Protein AF-A0A1E4ZZI3-F1 (afdb_monomer_lite)

Foldseek 3Di:
DDDPVVPPVPPPPPPPDDPCVCVVVVVVVVVVVVVVVVVVVVVVVVVVVVVVVVVVVVVVPDPDDDDDDDDDDDDDDDDYDDDDDDDDDDDDDDDDDDDDDDDDDPCDDPPPDVQDDAAELVVLLPDDQQKKWKWLDKALDPVVLVVVSSVDPDPWHKYWYFQDADPVRGTMIIIITHIGNDPVRNVVVLVVDDPSSCVSVMDMDRSNNSSVSRVVSVVD

Structure (mmCIF, N/CA/C/O backbone):
data_AF-A0A1E4ZZI3-F1
#
_entry.id   AF-A0A1E4ZZI3-F1
#
loop_
_atom_site.group_PDB
_atom_site.id
_atom_site.type_symbol
_atom_site.label_atom_id
_atom_site.label_alt_id
_atom_site.label_comp_id
_atom_site.label_asym_id
_atom_site.label_entity_id
_atom_site.label_seq_id
_atom_site.pdbx_PDB_ins_code
_atom_site.Cartn_x
_atom_site.Cartn_y
_atom_site.Cartn_z
_atom_site.occupancy
_atom_site.B_iso_or_equiv
_atom_site.auth_seq_id
_atom_site.auth_comp_id
_atom_site.auth_asym_id
_atom_site.auth_atom_id
_atom_site.pdbx_PDB_model_num
ATOM 1 N N . MET A 1 1 ? 25.343 11.885 18.331 1.00 38.41 1 MET A N 1
ATOM 2 C CA . MET A 1 1 ? 25.899 11.712 16.966 1.00 38.41 1 MET A CA 1
ATOM 3 C C . MET A 1 1 ? 24.758 11.434 15.997 1.00 38.41 1 MET A C 1
ATOM 5 O O . MET A 1 1 ? 23.806 10.779 16.400 1.00 38.41 1 MET A O 1
ATOM 9 N N . ILE A 1 2 ? 24.833 11.913 14.752 1.00 36.81 2 ILE A N 1
ATOM 10 C CA . ILE A 1 2 ? 23.877 11.566 13.685 1.00 36.81 2 ILE A CA 1
ATOM 11 C C . ILE A 1 2 ? 24.590 10.596 12.742 1.00 36.81 2 ILE A C 1
ATOM 13 O O . ILE A 1 2 ? 25.633 10.937 12.194 1.00 36.81 2 ILE A O 1
ATOM 17 N N . THR A 1 3 ? 24.067 9.380 12.584 1.00 38.94 3 THR A N 1
ATOM 18 C CA . THR A 1 3 ? 24.685 8.358 11.729 1.00 38.94 3 THR A CA 1
ATOM 19 C C . THR A 1 3 ? 24.464 8.661 10.238 1.00 38.94 3 THR A C 1
ATOM 21 O O . THR A 1 3 ? 23.392 9.151 9.861 1.00 38.94 3 THR A O 1
ATOM 24 N N . PRO A 1 4 ? 25.436 8.342 9.355 1.00 42.03 4 PRO A N 1
ATOM 25 C CA . PRO A 1 4 ? 25.376 8.695 7.928 1.00 42.03 4 PRO A CA 1
ATOM 26 C C . PRO A 1 4 ? 24.192 8.062 7.172 1.00 42.03 4 PRO A C 1
ATOM 28 O O . PRO A 1 4 ? 23.774 8.570 6.132 1.00 42.03 4 PRO A O 1
ATOM 31 N N . TYR A 1 5 ? 23.581 7.011 7.730 1.00 43.62 5 TYR A N 1
ATOM 32 C CA . TYR A 1 5 ? 22.389 6.343 7.197 1.00 43.62 5 TYR A CA 1
ATOM 33 C C . TYR A 1 5 ? 21.162 7.270 7.035 1.00 43.62 5 TYR A C 1
ATOM 35 O O . TYR A 1 5 ? 20.281 6.991 6.223 1.00 43.62 5 TYR A O 1
ATOM 43 N N . LYS A 1 6 ? 21.088 8.398 7.763 1.00 45.97 6 LYS A N 1
ATOM 44 C CA . LYS A 1 6 ? 19.930 9.315 7.695 1.00 45.97 6 LYS A CA 1
ATOM 45 C C . LYS A 1 6 ? 19.866 10.196 6.433 1.00 45.97 6 LYS A C 1
ATOM 47 O O . LYS A 1 6 ? 18.837 10.833 6.218 1.00 45.97 6 LYS A O 1
ATOM 52 N N . ILE A 1 7 ? 20.908 10.247 5.595 1.00 42.56 7 ILE A N 1
ATOM 53 C CA . ILE A 1 7 ? 20.986 11.214 4.477 1.00 42.56 7 ILE A CA 1
ATOM 54 C C . ILE A 1 7 ? 20.471 10.637 3.142 1.00 42.56 7 ILE A C 1
ATOM 56 O O . ILE A 1 7 ? 19.761 11.322 2.405 1.00 42.56 7 ILE A O 1
ATOM 60 N N . THR A 1 8 ? 20.750 9.369 2.827 1.00 47.84 8 THR A N 1
ATOM 61 C CA . THR A 1 8 ? 20.435 8.764 1.513 1.00 47.84 8 THR A CA 1
ATOM 62 C C . THR A 1 8 ? 18.952 8.445 1.284 1.00 47.84 8 THR A C 1
ATOM 64 O O . THR A 1 8 ? 18.517 8.364 0.134 1.00 47.84 8 THR A O 1
ATOM 67 N N . ARG A 1 9 ? 18.137 8.324 2.343 1.00 48.38 9 ARG A N 1
ATOM 68 C CA . ARG A 1 9 ? 16.708 7.948 2.240 1.00 48.38 9 ARG A CA 1
ATOM 69 C C . ARG A 1 9 ? 15.821 8.959 1.493 1.00 48.38 9 ARG A C 1
ATOM 71 O O . ARG A 1 9 ? 14.756 8.578 1.018 1.00 48.38 9 ARG A O 1
ATOM 78 N N . ARG A 1 10 ? 16.239 10.223 1.317 1.00 45.12 10 ARG A N 1
ATOM 79 C CA . ARG A 1 10 ? 15.415 11.252 0.640 1.00 45.12 10 ARG A CA 1
ATOM 80 C C . ARG A 1 10 ? 15.235 11.053 -0.876 1.00 45.12 10 ARG A C 1
ATOM 82 O O . ARG A 1 10 ? 14.278 11.593 -1.423 1.00 45.12 10 ARG A O 1
ATOM 89 N N . TYR A 1 11 ? 16.101 10.290 -1.551 1.00 43.19 11 TYR A N 1
ATOM 90 C CA . TYR A 1 11 ? 16.214 10.315 -3.023 1.00 43.19 11 TYR A CA 1
ATOM 91 C C . TYR A 1 11 ? 15.741 9.057 -3.781 1.00 43.19 11 TYR A C 1
ATOM 93 O O . TYR A 1 11 ? 15.928 8.977 -4.992 1.00 43.19 11 TYR A O 1
ATOM 101 N N . ARG A 1 12 ? 15.081 8.085 -3.130 1.00 49.84 12 ARG A N 1
ATOM 102 C CA . ARG A 1 12 ? 14.512 6.890 -3.806 1.00 49.84 12 ARG A CA 1
ATOM 103 C C . ARG A 1 12 ? 12.977 6.794 -3.762 1.00 49.84 12 ARG A C 1
ATOM 105 O O . ARG A 1 12 ? 12.414 5.704 -3.739 1.00 49.84 12 ARG A O 1
ATOM 112 N N . ARG A 1 13 ? 12.275 7.933 -3.831 1.00 48.53 13 ARG A N 1
ATOM 113 C CA . ARG A 1 13 ? 10.818 7.963 -4.073 1.00 48.53 13 ARG A CA 1
ATOM 114 C C . ARG A 1 13 ? 10.487 7.574 -5.523 1.00 48.53 13 ARG A C 1
ATOM 116 O O . ARG A 1 13 ? 10.272 8.444 -6.361 1.00 48.53 13 ARG A O 1
ATOM 123 N N . TYR A 1 14 ? 10.341 6.278 -5.805 1.00 45.38 14 TYR A N 1
ATOM 124 C CA . TYR A 1 14 ? 9.680 5.785 -7.027 1.00 45.38 14 TYR A CA 1
ATOM 125 C C . TYR A 1 14 ? 8.150 6.018 -6.967 1.00 45.38 14 TYR A C 1
ATOM 127 O O . TYR A 1 14 ? 7.347 5.085 -7.010 1.00 45.38 14 TYR A O 1
ATOM 135 N N . ARG A 1 15 ? 7.726 7.289 -6.863 1.00 50.81 15 ARG A N 1
ATOM 136 C CA . ARG A 1 15 ? 6.315 7.717 -6.907 1.00 50.81 15 ARG A CA 1
ATOM 137 C C . ARG A 1 15 ? 5.772 7.630 -8.347 1.00 50.81 15 ARG A C 1
ATOM 139 O O . ARG A 1 15 ? 5.534 8.635 -9.003 1.00 50.81 15 ARG A O 1
ATOM 146 N N . PHE A 1 16 ? 5.525 6.406 -8.807 1.00 41.97 16 PHE A N 1
ATOM 147 C CA . PHE A 1 16 ? 4.710 6.113 -9.992 1.00 41.97 16 PHE A CA 1
ATOM 148 C C . PHE A 1 16 ? 3.619 5.097 -9.635 1.00 41.97 16 PHE A C 1
ATOM 150 O O . PHE A 1 16 ? 3.759 3.892 -9.860 1.00 41.97 16 PHE A O 1
ATOM 157 N N . TYR A 1 17 ? 2.553 5.569 -8.991 1.00 47.97 17 TYR A N 1
ATOM 158 C CA . TYR A 1 17 ? 1.326 5.933 -9.714 1.00 47.97 17 TYR A CA 1
ATOM 159 C C . TYR A 1 17 ? 0.387 6.712 -8.780 1.00 47.97 17 TYR A C 1
ATOM 161 O O . TYR A 1 17 ? 0.163 6.295 -7.646 1.00 47.97 17 TYR A O 1
ATOM 169 N N . ASN A 1 18 ? -0.162 7.831 -9.259 1.00 39.56 18 ASN A N 1
ATOM 170 C CA . ASN A 1 18 ? -1.302 8.501 -8.633 1.00 39.56 18 ASN A CA 1
ATOM 171 C C . ASN A 1 18 ? -2.544 8.138 -9.455 1.00 39.56 18 ASN A C 1
ATOM 173 O O . ASN A 1 18 ? -2.606 8.469 -10.638 1.00 39.56 18 ASN A O 1
ATOM 177 N N . GLN A 1 19 ? -3.498 7.433 -8.848 1.00 45.94 19 GLN A N 1
ATOM 178 C CA . GLN A 1 19 ? -4.673 6.914 -9.553 1.00 45.94 19 GLN A CA 1
ATOM 179 C C . GLN A 1 19 ? -5.670 8.032 -9.916 1.00 45.94 19 GLN A C 1
ATOM 181 O O . GLN A 1 19 ? -6.396 7.910 -10.901 1.00 45.94 19 GLN A O 1
ATOM 186 N N . ASP A 1 20 ? -5.628 9.163 -9.206 1.00 44.59 20 ASP A N 1
ATOM 187 C CA . ASP A 1 20 ? -6.483 10.328 -9.455 1.00 44.59 20 ASP A CA 1
ATOM 188 C C . ASP A 1 20 ? -5.921 11.287 -10.515 1.00 44.59 20 ASP A C 1
ATOM 190 O O . ASP A 1 20 ? -6.681 12.018 -11.150 1.00 44.59 20 ASP A O 1
ATOM 194 N N . ALA A 1 21 ? -4.608 11.251 -10.783 1.00 47.22 21 ALA A N 1
ATOM 195 C CA . ALA A 1 21 ? -3.955 12.143 -11.753 1.00 47.22 21 ALA A CA 1
ATOM 196 C C . ALA A 1 21 ? -4.446 11.955 -13.203 1.00 47.22 21 ALA A C 1
ATOM 198 O O . ALA A 1 21 ? -4.274 12.845 -14.032 1.00 47.22 21 ALA A O 1
ATOM 199 N N . TYR A 1 22 ? -5.078 10.818 -13.506 1.00 44.50 22 TYR A N 1
ATOM 200 C CA . TYR A 1 22 ? -5.667 10.547 -14.817 1.00 44.50 22 TYR A CA 1
ATOM 201 C C . TYR A 1 22 ? -7.143 10.957 -14.919 1.00 44.50 22 TYR A C 1
ATOM 203 O O . TYR A 1 22 ? -7.626 11.136 -16.034 1.00 44.50 22 TYR A O 1
ATOM 211 N N . ARG A 1 23 ? -7.861 11.192 -13.806 1.00 43.97 23 ARG A N 1
ATOM 212 C CA . ARG A 1 23 ? -9.266 11.649 -13.866 1.00 43.97 23 ARG A CA 1
ATOM 213 C C . ARG A 1 23 ? -9.388 13.035 -14.501 1.00 43.97 23 ARG A C 1
ATOM 215 O O . ARG A 1 23 ? -10.270 13.241 -15.327 1.00 43.97 23 ARG A O 1
ATOM 222 N N . SER A 1 24 ? -8.481 13.958 -14.182 1.00 44.34 24 SER A N 1
ATOM 223 C CA . SER A 1 24 ? -8.422 15.281 -14.820 1.00 44.34 24 SER A CA 1
ATOM 224 C C . SER A 1 24 ? -7.992 15.214 -16.291 1.00 44.34 24 SER A C 1
ATOM 226 O O . SER A 1 24 ? -8.535 15.948 -17.114 1.00 44.34 24 SER A O 1
ATOM 228 N N . LEU A 1 25 ? -7.067 14.312 -16.644 1.00 41.28 25 LEU A N 1
ATOM 229 C CA . LEU A 1 25 ? -6.589 14.169 -18.023 1.00 41.28 25 LEU A CA 1
ATOM 230 C C . LEU A 1 25 ? -7.650 13.550 -18.952 1.00 41.28 25 LEU A C 1
ATOM 232 O O . LEU A 1 25 ? -7.820 14.013 -20.078 1.00 41.28 25 LEU A O 1
ATOM 236 N N . PHE A 1 26 ? -8.413 12.560 -18.475 1.00 42.47 26 PHE A N 1
ATOM 237 C CA . PHE A 1 26 ? -9.539 12.008 -19.236 1.00 42.47 26 PHE A CA 1
ATOM 238 C C . PHE A 1 26 ? -10.723 12.981 -19.329 1.00 42.47 26 PHE A C 1
ATOM 240 O O . PHE A 1 26 ? -11.316 13.080 -20.399 1.00 42.47 26 PHE A O 1
ATOM 247 N N . LEU A 1 27 ? -11.014 13.773 -18.286 1.00 44.38 27 LEU A N 1
ATOM 248 C CA . LEU A 1 27 ? -12.020 14.844 -18.370 1.00 44.38 27 LEU A CA 1
ATOM 249 C C . LEU A 1 27 ? -11.688 15.881 -19.457 1.00 44.38 27 LEU A C 1
ATOM 251 O O . LEU A 1 27 ? -12.588 16.322 -20.169 1.00 44.38 27 LEU A O 1
ATOM 255 N N . ALA A 1 28 ? -10.412 16.237 -19.634 1.00 41.25 28 ALA A N 1
ATOM 256 C CA . ALA A 1 28 ? -9.995 17.142 -20.707 1.00 41.25 28 ALA A CA 1
ATOM 257 C C . ALA A 1 28 ? -10.233 16.551 -22.113 1.00 41.25 28 ALA A C 1
ATOM 259 O O . ALA A 1 28 ? -10.638 17.269 -23.032 1.00 41.25 28 ALA A O 1
ATOM 260 N N . LEU A 1 29 ? -10.019 15.243 -22.288 1.00 40.72 29 LEU A N 1
ATOM 261 C CA . LEU A 1 29 ? -10.253 14.555 -23.562 1.00 40.72 29 LEU A CA 1
ATOM 262 C C . LEU A 1 29 ? -11.749 14.374 -23.872 1.00 40.72 29 LEU A C 1
ATOM 264 O O . LEU A 1 29 ? -12.163 14.622 -25.004 1.00 40.72 29 LEU A O 1
ATOM 268 N N . ASP A 1 30 ? -12.574 14.012 -22.888 1.00 44.78 30 ASP A N 1
ATOM 269 C CA . ASP A 1 30 ? -14.014 13.791 -23.100 1.00 44.78 30 ASP A CA 1
ATOM 270 C C . ASP A 1 30 ? -14.751 15.106 -23.428 1.00 44.78 30 ASP A C 1
ATOM 272 O O . ASP A 1 30 ? -15.531 15.178 -24.382 1.00 44.78 30 ASP A O 1
ATOM 276 N N . VAL A 1 31 ? -14.409 16.203 -22.734 1.00 47.97 31 VAL A N 1
ATOM 277 C CA . VAL A 1 31 ? -14.905 17.553 -23.070 1.00 47.97 31 VAL A CA 1
ATOM 278 C C . VAL A 1 31 ? -14.477 17.969 -24.482 1.00 47.97 31 VAL A C 1
ATOM 280 O O . VAL A 1 31 ? -15.267 18.581 -25.202 1.00 47.97 31 VAL A O 1
ATOM 283 N N . SER A 1 32 ? -13.273 17.589 -24.924 1.00 51.09 32 SER A N 1
ATOM 284 C CA . SER A 1 32 ? -12.805 17.874 -26.287 1.00 51.09 32 SER A CA 1
ATOM 285 C C . SER A 1 32 ? -13.659 17.149 -27.339 1.00 51.09 32 SER A C 1
ATOM 287 O O . SER A 1 32 ? -14.120 17.773 -28.296 1.00 51.09 32 SER A O 1
ATOM 289 N N . PHE A 1 33 ? -13.963 15.860 -27.139 1.00 55.03 33 PHE A N 1
ATOM 290 C CA . PHE A 1 33 ? -14.875 15.119 -28.021 1.00 55.03 33 PHE A CA 1
ATOM 291 C C . PHE A 1 33 ? -16.322 15.631 -27.963 1.00 55.03 33 PHE A C 1
ATOM 293 O O . PHE A 1 33 ? -17.013 15.604 -28.985 1.00 55.03 33 PHE A O 1
ATOM 300 N N . PHE A 1 34 ? -16.791 16.122 -26.813 1.00 63.06 34 PHE A N 1
ATOM 301 C CA . PHE A 1 34 ? -18.113 16.737 -26.688 1.00 63.06 34 PHE A CA 1
ATOM 302 C C . PHE A 1 34 ? -18.212 18.049 -27.483 1.00 63.06 34 PHE A C 1
A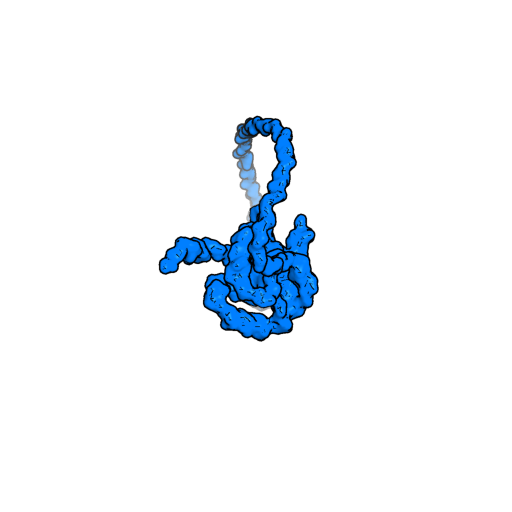TOM 304 O O . PHE A 1 34 ? -19.129 18.210 -28.289 1.00 63.06 34 PHE A O 1
ATOM 311 N N . LEU A 1 35 ? -17.236 18.952 -27.335 1.00 61.12 35 LEU A N 1
ATOM 312 C CA . LEU A 1 35 ? -17.194 20.224 -28.067 1.00 61.12 35 LEU A CA 1
ATOM 313 C C . LEU A 1 35 ? -17.096 20.019 -29.587 1.00 61.12 35 LEU A C 1
ATOM 315 O O . LEU A 1 35 ? -17.804 20.693 -30.335 1.00 61.12 35 LEU A O 1
ATOM 319 N N . ILE A 1 36 ? -16.299 19.048 -30.049 1.00 67.69 36 ILE A N 1
ATOM 320 C CA . ILE A 1 36 ? -16.215 18.691 -31.476 1.00 67.69 36 ILE A CA 1
ATOM 321 C C . ILE A 1 36 ? -17.577 18.207 -32.004 1.00 67.69 36 ILE A C 1
ATOM 323 O O . ILE A 1 36 ? -18.017 18.659 -33.060 1.00 67.69 36 ILE A O 1
ATOM 327 N N . LYS A 1 37 ? -18.289 17.344 -31.263 1.00 70.69 37 LYS A N 1
ATOM 328 C CA . LYS A 1 37 ? -19.633 16.871 -31.654 1.00 70.69 37 LYS A CA 1
ATOM 329 C C . LYS A 1 37 ? -20.644 18.020 -31.739 1.00 70.69 37 LYS A C 1
ATOM 331 O O . LYS A 1 37 ? -21.381 18.099 -32.721 1.00 70.69 37 LYS A O 1
ATOM 336 N N . VAL A 1 38 ? -20.651 18.933 -30.764 1.00 77.44 38 VAL A N 1
ATOM 337 C CA . VAL A 1 38 ? -21.526 20.121 -30.776 1.00 77.44 38 VAL A CA 1
ATOM 338 C C . VAL A 1 38 ? -21.210 21.032 -31.968 1.00 77.44 38 VAL A C 1
ATOM 340 O O . VAL A 1 38 ? -22.131 21.464 -32.659 1.00 77.44 38 VAL A O 1
ATOM 343 N N . ALA A 1 39 ? -19.929 21.271 -32.268 1.00 79.69 39 ALA A N 1
ATOM 344 C CA . ALA A 1 39 ? -19.511 22.087 -33.408 1.00 79.69 39 ALA A CA 1
ATOM 345 C C . ALA A 1 39 ? -19.935 21.481 -34.761 1.00 79.69 39 ALA A C 1
ATOM 347 O O . ALA A 1 39 ? -20.425 22.206 -35.627 1.00 79.69 39 ALA A O 1
ATOM 348 N N . VAL A 1 40 ? -19.815 20.158 -34.934 1.00 82.69 40 VAL A N 1
ATOM 349 C CA . VAL A 1 40 ? -20.274 19.458 -36.150 1.00 82.69 40 VAL A CA 1
ATOM 350 C C . VAL A 1 40 ? -21.794 19.558 -36.311 1.00 82.69 40 VAL A C 1
ATOM 352 O O . VAL A 1 40 ? -22.268 19.879 -37.400 1.00 82.69 40 VAL A O 1
ATOM 355 N N . ILE A 1 41 ? -22.568 19.353 -35.239 1.00 84.94 41 ILE A N 1
ATOM 356 C CA . ILE A 1 41 ? -24.036 19.469 -35.278 1.00 84.94 41 ILE A CA 1
ATOM 357 C C . ILE A 1 41 ? -24.461 20.909 -35.611 1.00 84.94 41 ILE A C 1
ATOM 359 O O . ILE A 1 41 ? -25.306 21.111 -36.483 1.00 84.94 41 ILE A O 1
ATOM 363 N N . ALA A 1 42 ? -23.842 21.917 -34.989 1.00 83.38 42 ALA A N 1
ATOM 364 C CA . ALA A 1 42 ? -24.110 23.324 -35.289 1.00 83.38 42 ALA A CA 1
ATOM 365 C C . ALA A 1 42 ? -23.744 23.695 -36.740 1.00 83.38 42 ALA A C 1
ATOM 367 O O . ALA A 1 42 ? -24.504 24.398 -37.407 1.00 83.38 42 ALA A O 1
ATOM 368 N N . GLY A 1 43 ? -22.623 23.181 -37.258 1.00 82.56 43 GLY A N 1
ATOM 369 C CA . GLY A 1 43 ? -22.211 23.365 -38.651 1.00 82.56 43 GLY A CA 1
ATOM 370 C C . GLY A 1 43 ? -23.194 22.750 -39.651 1.00 82.56 43 GLY A C 1
ATOM 371 O O . GLY A 1 43 ? -23.567 23.404 -40.624 1.00 82.56 43 GLY A O 1
ATOM 372 N N . LEU A 1 44 ? -23.676 21.531 -39.385 1.00 86.88 44 LEU A N 1
ATOM 373 C CA . LEU A 1 44 ? -24.693 20.866 -40.207 1.00 86.88 44 LEU A CA 1
ATOM 374 C C . LEU A 1 44 ? -26.039 21.605 -40.175 1.00 86.88 44 LEU A C 1
ATOM 376 O O . LEU A 1 44 ? -26.664 21.758 -41.222 1.00 86.88 44 LEU A O 1
ATOM 380 N N . LEU A 1 45 ? -26.461 22.122 -39.016 1.00 84.38 45 LEU A N 1
ATOM 381 C CA . LEU A 1 45 ? -27.681 22.931 -38.897 1.00 84.38 45 LEU A CA 1
ATOM 382 C C . LEU A 1 45 ? -27.568 24.267 -39.650 1.00 84.38 45 LEU A C 1
ATOM 384 O O . LEU A 1 45 ? -28.505 24.648 -40.348 1.00 84.38 45 LEU A O 1
ATOM 388 N N . LEU A 1 46 ? -26.422 24.953 -39.580 1.00 81.06 46 LEU A N 1
ATOM 389 C CA . LEU A 1 46 ? -26.177 26.179 -40.355 1.00 81.06 46 LEU A CA 1
ATOM 390 C C . LEU A 1 46 ? -26.114 25.916 -41.867 1.00 81.06 46 LEU A C 1
ATOM 392 O O . LEU A 1 46 ? -26.606 26.732 -42.650 1.00 81.06 46 LEU A O 1
ATOM 396 N N . LEU A 1 47 ? -25.547 24.781 -42.289 1.00 82.81 47 LEU A N 1
ATOM 397 C CA . LEU A 1 47 ? -25.540 24.363 -43.691 1.00 82.81 47 LEU A CA 1
ATOM 398 C C . LEU A 1 47 ? -26.961 24.052 -44.181 1.00 82.81 47 LEU A C 1
ATOM 400 O O . LEU A 1 47 ? -27.374 24.575 -45.215 1.00 82.81 47 LEU A O 1
ATOM 404 N N . ALA A 1 48 ? -27.732 23.274 -43.415 1.00 81.06 48 ALA A N 1
ATOM 405 C CA . ALA A 1 48 ? -29.129 22.973 -43.714 1.00 81.06 48 ALA A CA 1
ATOM 406 C C . ALA A 1 48 ? -29.989 24.246 -43.779 1.00 81.06 48 ALA A C 1
ATOM 408 O O . ALA A 1 48 ? -30.783 24.396 -44.704 1.00 81.06 48 ALA A O 1
ATOM 409 N N . PHE A 1 49 ? -29.783 25.202 -42.866 1.00 82.69 49 PHE A N 1
ATOM 410 C CA . PHE A 1 49 ? -30.478 26.490 -42.884 1.00 82.69 49 PHE A CA 1
ATOM 411 C C . PHE A 1 49 ? -30.134 27.323 -44.129 1.00 82.69 49 PHE A C 1
ATOM 413 O O . PHE A 1 49 ? -31.042 27.853 -44.767 1.00 82.69 49 PHE A O 1
ATOM 420 N N . LYS A 1 50 ? -28.856 27.384 -44.540 1.00 81.50 50 LYS A N 1
ATOM 421 C CA . LYS A 1 50 ? -28.452 28.059 -45.790 1.00 81.50 50 LYS A CA 1
ATOM 422 C C . LYS A 1 50 ? -29.023 27.389 -47.042 1.00 81.50 50 LYS A C 1
ATOM 424 O O . LYS A 1 50 ? -29.429 28.088 -47.970 1.00 81.50 50 LYS A O 1
ATOM 429 N N . LEU A 1 51 ? -29.064 26.056 -47.078 1.00 79.81 51 LEU A N 1
ATOM 430 C CA . LEU A 1 51 ? -29.676 25.306 -48.178 1.00 79.81 51 LEU A CA 1
ATOM 431 C C . LEU A 1 51 ? -31.191 25.551 -48.233 1.00 79.81 51 LEU A C 1
ATOM 433 O O . LEU A 1 51 ? -31.716 25.838 -49.305 1.00 79.81 51 LEU A O 1
ATOM 437 N N . TYR A 1 52 ? -31.870 25.536 -47.083 1.00 75.00 52 TYR A N 1
ATOM 438 C CA . TYR A 1 52 ? -33.298 25.835 -46.974 1.00 75.00 52 TYR A CA 1
ATOM 439 C C . TYR A 1 52 ? -33.628 27.266 -47.419 1.00 75.00 52 TYR A C 1
ATOM 441 O O . TYR A 1 52 ? -34.523 27.454 -48.241 1.00 75.00 52 TYR A O 1
ATOM 449 N N . SER A 1 53 ? -32.877 28.275 -46.958 1.00 75.88 53 SER A N 1
ATOM 450 C CA . SER A 1 53 ? -33.109 29.664 -47.372 1.00 75.88 53 SER A CA 1
ATOM 451 C C . SER A 1 53 ? -32.876 29.858 -48.874 1.00 75.88 53 SER A C 1
ATOM 453 O O . SER A 1 53 ? -33.671 30.522 -49.536 1.00 75.88 53 SER A O 1
ATOM 455 N N . ASN A 1 54 ? -31.839 29.229 -49.442 1.00 71.44 54 ASN A N 1
ATOM 456 C CA . ASN A 1 54 ? -31.564 29.298 -50.880 1.00 71.44 54 ASN A CA 1
ATOM 457 C C . ASN A 1 54 ? -32.661 28.604 -51.714 1.00 71.44 54 ASN A C 1
ATOM 459 O O . ASN A 1 54 ? -33.099 29.143 -52.730 1.00 71.44 54 ASN A O 1
ATOM 463 N N . TYR A 1 55 ? -33.166 27.458 -51.243 1.00 64.81 55 TYR A N 1
ATOM 464 C CA . TYR A 1 55 ? -34.296 26.750 -51.854 1.00 64.81 55 TYR A CA 1
ATOM 465 C C . TYR A 1 55 ? -35.599 27.565 -51.791 1.00 64.81 55 TYR A C 1
ATOM 467 O O . TYR A 1 55 ? -36.314 27.674 -52.785 1.00 64.81 55 TYR A O 1
ATOM 475 N N . SER A 1 56 ? -35.890 28.219 -50.659 1.00 62.41 56 SER A N 1
ATOM 476 C CA . SER A 1 56 ? -37.062 29.105 -50.553 1.00 62.41 56 SER A CA 1
ATOM 477 C C . SER A 1 56 ? -36.979 30.327 -51.473 1.00 62.41 56 SER A C 1
ATOM 479 O O . SER A 1 56 ? -38.008 30.844 -51.895 1.00 62.41 56 SER A O 1
ATOM 481 N N . ASN A 1 57 ? -35.766 30.765 -51.825 1.00 56.03 57 ASN A N 1
ATOM 482 C CA . ASN A 1 57 ? -35.559 31.913 -52.703 1.00 56.03 57 ASN A CA 1
ATOM 483 C C . ASN A 1 57 ? -35.722 31.549 -54.192 1.00 56.03 57 ASN A C 1
ATOM 485 O O . ASN A 1 57 ? -36.088 32.401 -54.994 1.00 56.03 57 ASN A O 1
ATOM 489 N N . THR A 1 58 ? -35.501 30.282 -54.572 1.00 55.03 58 THR A N 1
ATOM 490 C CA . THR A 1 58 ? -35.567 29.842 -55.980 1.00 55.03 58 THR A CA 1
ATOM 491 C C . THR A 1 58 ? -36.995 29.704 -56.514 1.00 55.03 58 THR A C 1
ATOM 493 O O . THR A 1 58 ? -37.196 29.799 -57.719 1.00 55.03 58 THR A O 1
ATOM 496 N N . GLN A 1 59 ? -37.999 29.544 -55.646 1.00 53.75 59 GLN A N 1
ATOM 497 C CA . GLN A 1 59 ? -39.413 29.469 -56.054 1.00 53.75 59 GLN A CA 1
ATOM 498 C C . GLN A 1 59 ? -40.024 30.839 -56.412 1.00 53.75 59 GLN A C 1
ATOM 500 O O . GLN A 1 59 ? -41.081 30.897 -57.035 1.00 53.75 59 GLN A O 1
ATOM 505 N N . ASN A 1 60 ? -39.355 31.945 -56.063 1.00 50.62 60 ASN A N 1
ATOM 506 C CA . ASN A 1 60 ? -39.837 33.308 -56.319 1.00 50.62 60 ASN A CA 1
ATOM 507 C C . ASN A 1 60 ? -39.362 33.881 -57.672 1.00 50.62 60 ASN A C 1
ATOM 509 O O . ASN A 1 60 ? -39.625 35.044 -57.971 1.00 50.62 60 ASN A O 1
ATOM 513 N N . THR A 1 61 ? -38.644 33.104 -58.492 1.00 51.12 61 THR A N 1
ATOM 514 C CA . THR A 1 61 ? -38.004 33.579 -59.736 1.00 51.12 61 THR A CA 1
ATOM 515 C C . THR A 1 61 ? -38.344 32.673 -60.924 1.00 51.12 61 THR A C 1
ATOM 517 O O . THR A 1 61 ? -37.466 32.132 -61.589 1.00 51.12 61 THR A O 1
ATOM 520 N N . THR A 1 62 ? -39.644 32.520 -61.202 1.00 49.00 62 THR A N 1
ATOM 521 C CA . THR A 1 62 ? -40.154 31.675 -62.307 1.00 49.00 62 THR A CA 1
ATOM 522 C C . THR A 1 62 ? -41.217 32.393 -63.159 1.00 49.00 62 THR A C 1
ATOM 524 O O . THR A 1 62 ? -42.120 31.762 -63.699 1.00 49.00 62 THR A O 1
ATOM 527 N N . MET A 1 63 ? -41.130 33.725 -63.287 1.00 50.16 63 MET A N 1
ATOM 528 C CA . MET A 1 63 ? -41.955 34.525 -64.214 1.00 50.16 63 MET A CA 1
ATOM 529 C C . MET A 1 63 ? -41.194 35.698 -64.865 1.00 50.16 63 MET A C 1
ATOM 531 O O . MET A 1 63 ? -41.750 36.777 -65.018 1.00 50.16 63 MET A O 1
ATOM 535 N N . GLU A 1 64 ? -39.939 35.499 -65.291 1.00 49.25 64 GLU A N 1
ATOM 536 C CA . GLU A 1 64 ? -39.319 36.348 -66.328 1.00 49.25 64 GLU A CA 1
ATOM 537 C C . GLU A 1 64 ? -38.071 35.689 -66.961 1.00 49.25 64 GLU A C 1
ATOM 539 O O . GLU A 1 64 ? -37.682 34.590 -66.573 1.00 49.25 64 GLU A O 1
ATOM 544 N N . ALA A 1 65 ? -37.453 36.369 -67.938 1.00 50.53 65 ALA A N 1
ATOM 545 C CA . ALA A 1 65 ? -36.168 36.025 -68.574 1.00 50.53 65 ALA A CA 1
ATOM 546 C C . ALA A 1 65 ? -36.104 34.762 -69.473 1.00 50.53 65 ALA A C 1
ATOM 548 O O . ALA A 1 65 ? -35.151 33.983 -69.427 1.00 50.53 65 ALA A O 1
ATOM 549 N N . SER A 1 66 ? -37.034 34.637 -70.423 1.00 51.25 66 SER A N 1
ATOM 550 C CA . SER A 1 66 ? -36.805 33.847 -71.646 1.00 51.25 66 SER A CA 1
ATOM 551 C C . SER A 1 66 ? -35.753 34.513 -72.557 1.00 51.25 66 SER A C 1
ATOM 553 O O . SER A 1 66 ? -36.121 35.399 -73.327 1.00 51.25 66 SER A O 1
ATOM 555 N N . ALA A 1 67 ? -34.475 34.096 -72.537 1.00 45.47 67 ALA A N 1
ATOM 556 C CA . ALA A 1 67 ? -33.502 34.478 -73.581 1.00 45.47 67 ALA A CA 1
ATOM 557 C C . ALA A 1 67 ? -32.226 33.602 -73.683 1.00 45.47 67 ALA A C 1
ATOM 559 O O . ALA A 1 67 ? -31.519 33.398 -72.706 1.00 45.47 67 ALA A O 1
ATOM 560 N N . THR A 1 68 ? -31.879 33.250 -74.930 1.00 39.78 68 THR A N 1
ATOM 561 C CA . THR A 1 68 ? -30.512 33.072 -75.486 1.00 39.78 68 THR A CA 1
ATOM 562 C C . THR A 1 68 ? -29.584 31.957 -74.964 1.00 39.78 68 THR A C 1
ATOM 564 O O . THR A 1 68 ? -29.067 31.977 -73.852 1.00 39.78 68 THR A O 1
ATOM 567 N N . LEU A 1 69 ? -29.232 31.043 -75.880 1.00 43.56 69 LEU A N 1
ATOM 568 C CA . LEU A 1 69 ? -28.205 30.008 -75.713 1.00 43.56 69 LEU A CA 1
ATOM 569 C C . LEU A 1 69 ? -26.768 30.567 -75.711 1.00 43.56 69 LEU A C 1
ATOM 571 O O . LEU A 1 69 ? -26.441 31.400 -76.559 1.00 43.56 69 LEU A O 1
ATOM 575 N N . LYS A 1 70 ? -25.857 29.926 -74.956 1.00 38.56 70 LYS A N 1
ATOM 576 C CA . LYS A 1 70 ? -24.560 29.486 -75.518 1.00 38.56 70 LYS A CA 1
ATOM 577 C C . LYS A 1 70 ? -23.881 28.352 -74.730 1.00 38.56 70 LYS A C 1
ATOM 579 O O . LYS A 1 70 ? -24.083 28.197 -73.534 1.00 38.56 70 LYS A O 1
ATOM 584 N N . SER A 1 71 ? -23.080 27.571 -75.450 1.00 36.53 71 SER A N 1
ATOM 585 C CA . SER A 1 71 ? -22.254 26.416 -75.043 1.00 36.53 71 SER A CA 1
ATOM 586 C C . SER A 1 71 ? -21.168 26.233 -76.138 1.00 36.53 71 SER A C 1
ATOM 588 O O . SER A 1 71 ? -21.337 26.877 -77.184 1.00 36.53 71 SER A O 1
ATOM 590 N N . PRO A 1 72 ? -20.112 25.390 -76.033 1.00 56.75 72 PRO A N 1
ATOM 591 C CA . PRO A 1 72 ? -19.489 24.679 -74.894 1.00 56.75 72 PRO A CA 1
ATOM 592 C C . PRO A 1 72 ? -17.977 25.036 -74.732 1.00 56.75 72 PRO A C 1
ATOM 594 O O . PRO A 1 72 ? -17.482 25.913 -75.435 1.00 56.75 72 PRO A O 1
ATOM 597 N N . SER A 1 73 ? -17.214 24.322 -73.879 1.00 41.34 73 SER A N 1
ATOM 598 C CA . SER A 1 73 ? -15.832 23.861 -74.198 1.00 41.34 73 SER A CA 1
ATOM 599 C C . SER A 1 73 ? -15.317 22.761 -73.237 1.00 41.34 73 SER A C 1
ATOM 601 O O . SER A 1 73 ? -15.842 22.631 -72.134 1.00 41.34 73 SER A O 1
ATOM 603 N N . ILE A 1 74 ? -14.326 21.967 -73.681 1.00 41.09 74 ILE A N 1
ATOM 604 C CA . ILE A 1 74 ? -13.926 20.605 -73.226 1.00 41.09 74 ILE A CA 1
ATOM 605 C C . ILE A 1 74 ? -12.436 20.368 -73.646 1.00 41.09 74 ILE A C 1
ATOM 607 O O . ILE A 1 74 ? -12.019 20.958 -74.639 1.00 41.09 74 ILE A O 1
ATOM 611 N N . GLU A 1 75 ? -11.546 19.590 -72.996 1.00 43.75 75 GLU A N 1
ATOM 612 C CA . GLU A 1 75 ? -11.705 18.620 -71.886 1.00 43.75 75 GLU A CA 1
ATOM 613 C C . GLU A 1 75 ? -10.575 18.569 -70.803 1.00 43.75 75 GLU A C 1
ATOM 615 O O . GLU A 1 75 ? -10.904 18.838 -69.647 1.00 43.75 75 GLU A O 1
ATOM 620 N N . PRO A 1 76 ? -9.298 18.172 -71.070 1.00 45.62 76 PRO A N 1
ATOM 621 C CA . PRO A 1 76 ? -8.627 17.214 -70.163 1.00 45.62 76 PRO A CA 1
ATOM 622 C C . PRO A 1 76 ? -7.231 17.616 -69.614 1.00 45.62 76 PRO A C 1
ATOM 624 O O . PRO A 1 76 ? -6.679 18.659 -69.958 1.00 45.62 76 PRO A O 1
ATOM 627 N N . GLY A 1 77 ? -6.643 16.759 -68.757 1.00 32.56 77 GLY A N 1
ATOM 628 C CA . GLY A 1 77 ? -5.330 16.946 -68.097 1.00 32.56 77 GLY A CA 1
ATOM 629 C C . GLY A 1 77 ? -4.228 15.930 -68.478 1.00 32.56 77 GLY A C 1
ATOM 630 O O . GLY A 1 77 ? -4.425 15.100 -69.361 1.00 32.56 77 GLY A O 1
ATOM 631 N N . SER A 1 78 ? -3.057 16.008 -67.816 1.00 39.12 78 SER A N 1
ATOM 632 C CA . SER A 1 78 ? -1.861 15.141 -68.003 1.00 39.12 78 SER A CA 1
ATOM 633 C C . SER A 1 78 ? -0.772 15.437 -66.930 1.00 39.12 78 SER A C 1
ATOM 635 O O . SER A 1 78 ? -0.837 16.513 -66.339 1.00 39.12 78 SER A O 1
ATOM 637 N N . ALA A 1 79 ? 0.312 14.669 -66.701 1.00 36.28 79 ALA A N 1
ATOM 638 C CA . ALA A 1 79 ? 0.474 13.240 -66.341 1.00 36.28 79 ALA A CA 1
ATOM 639 C C . ALA A 1 79 ? 1.958 12.937 -65.948 1.00 36.28 79 ALA A C 1
ATOM 641 O O . ALA A 1 79 ? 2.867 13.589 -66.456 1.00 36.28 79 ALA A O 1
ATOM 642 N N . GLY A 1 80 ? 2.215 11.902 -65.126 1.00 33.50 80 GLY A N 1
ATOM 643 C CA . GLY A 1 80 ? 3.565 11.344 -64.847 1.00 33.50 80 GLY A CA 1
ATOM 644 C C . GLY A 1 80 ? 4.426 12.077 -63.791 1.00 33.50 80 GLY A C 1
ATOM 645 O O . GLY A 1 80 ? 4.023 13.126 -63.303 1.00 33.50 80 GLY A O 1
ATOM 646 N N . ALA A 1 81 ? 5.620 11.597 -63.387 1.00 33.41 81 ALA A N 1
ATOM 647 C CA . ALA A 1 81 ? 6.244 10.252 -63.454 1.00 33.41 81 ALA A CA 1
ATOM 648 C C . ALA A 1 81 ? 7.560 10.203 -62.605 1.00 33.41 81 ALA A C 1
ATOM 650 O O . ALA A 1 81 ? 8.133 11.254 -62.333 1.00 33.41 81 ALA A O 1
ATOM 651 N N . GLY A 1 82 ? 8.064 9.004 -62.245 1.00 34.62 82 GLY A N 1
ATOM 652 C CA . GLY A 1 82 ? 9.326 8.764 -61.485 1.00 34.62 82 GLY A CA 1
ATOM 653 C C . GLY A 1 82 ? 9.089 8.285 -60.032 1.00 34.62 82 GLY A C 1
ATOM 654 O O . GLY A 1 82 ? 8.169 8.790 -59.400 1.00 34.62 82 GLY A O 1
ATOM 655 N N . GLN A 1 83 ? 9.758 7.293 -59.410 1.00 35.12 83 GLN A N 1
ATOM 656 C CA . GLN A 1 83 ? 11.048 6.581 -59.625 1.00 35.12 83 GLN A CA 1
ATOM 657 C C . GLN A 1 83 ? 12.287 7.502 -59.562 1.00 35.12 83 GLN A C 1
ATOM 659 O O . GLN A 1 83 ? 12.277 8.542 -60.210 1.00 35.12 83 GLN A O 1
ATOM 664 N N . THR A 1 84 ? 13.374 7.218 -58.820 1.00 32.31 84 THR A N 1
ATOM 665 C CA . THR A 1 84 ? 13.770 6.058 -57.954 1.00 32.31 84 THR A CA 1
ATOM 666 C C . THR A 1 84 ? 14.695 6.576 -56.800 1.00 32.31 84 THR A C 1
ATOM 668 O O . THR A 1 84 ? 14.691 7.786 -56.594 1.00 32.31 84 THR A O 1
ATOM 671 N N . THR A 1 85 ? 15.449 5.849 -55.948 1.00 40.06 85 THR A N 1
ATOM 672 C CA . THR A 1 85 ? 16.036 4.477 -55.927 1.00 40.06 85 THR A CA 1
ATOM 673 C C . THR A 1 85 ? 16.371 4.036 -54.472 1.00 40.06 85 THR A C 1
ATOM 675 O O . THR A 1 85 ? 16.310 4.855 -53.561 1.00 40.06 85 THR A O 1
ATOM 678 N N . ASP A 1 86 ? 16.784 2.774 -54.289 1.00 37.06 86 ASP A N 1
ATOM 679 C CA . ASP A 1 86 ? 17.486 2.158 -53.122 1.00 37.06 86 ASP A CA 1
ATOM 680 C C . ASP A 1 86 ? 18.875 1.625 -53.644 1.00 37.06 86 ASP A C 1
ATOM 682 O O . ASP A 1 86 ? 19.149 1.929 -54.816 1.00 37.06 86 ASP A O 1
ATOM 686 N N . PRO A 1 87 ? 19.764 0.831 -52.970 1.00 47.78 87 PRO A N 1
ATOM 687 C CA . PRO A 1 87 ? 19.787 0.254 -51.607 1.00 47.78 87 PRO A CA 1
ATOM 688 C C . PRO A 1 87 ? 21.187 0.286 -50.895 1.00 47.78 87 PRO A C 1
ATOM 690 O O . PRO A 1 87 ? 22.096 0.993 -51.330 1.00 47.78 87 PRO A O 1
ATOM 693 N N . SER A 1 88 ? 21.356 -0.554 -49.848 1.00 37.84 88 SER A N 1
ATOM 694 C CA . SER A 1 88 ? 22.582 -1.221 -49.301 1.00 37.84 88 SER A CA 1
ATOM 695 C C . SER A 1 88 ? 22.774 -0.980 -47.780 1.00 37.84 88 SER A C 1
ATOM 697 O O . SER A 1 88 ? 22.777 0.173 -47.363 1.00 37.84 88 SER A O 1
ATOM 699 N N . GLU A 1 89 ? 22.865 -1.945 -46.840 1.00 37.34 89 GLU A N 1
ATOM 700 C CA . GLU A 1 89 ? 23.451 -3.318 -46.794 1.00 37.34 89 GLU A CA 1
ATOM 701 C C . GLU A 1 89 ? 25.004 -3.293 -46.634 1.00 37.34 89 GLU A C 1
ATOM 703 O O . GLU A 1 89 ? 25.637 -2.514 -47.342 1.00 37.34 89 GLU A O 1
ATOM 708 N N . ASN A 1 90 ? 25.710 -4.028 -45.738 1.00 40.06 90 ASN A N 1
ATOM 709 C CA . ASN A 1 90 ? 25.375 -5.119 -44.778 1.00 40.06 90 ASN A CA 1
ATOM 710 C C . ASN A 1 90 ? 26.296 -5.149 -43.505 1.00 40.06 90 ASN A C 1
ATOM 712 O O . ASN A 1 90 ? 27.153 -4.280 -43.349 1.00 40.06 90 ASN A O 1
ATOM 716 N N . THR A 1 91 ? 26.245 -6.257 -42.732 1.00 40.69 91 THR A N 1
ATOM 717 C CA . THR A 1 91 ? 27.221 -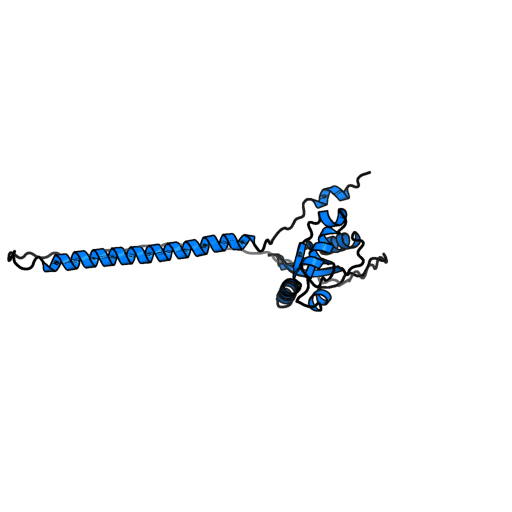6.805 -41.735 1.00 40.69 91 THR A CA 1
ATOM 718 C C . THR A 1 91 ? 27.006 -6.336 -40.280 1.00 40.69 91 THR A C 1
ATOM 720 O O . THR A 1 91 ? 27.015 -5.133 -40.043 1.00 40.69 91 THR A O 1
ATOM 723 N N . GLU A 1 92 ? 26.784 -7.130 -39.215 1.00 37.19 92 GLU A N 1
ATOM 724 C CA . GLU A 1 92 ? 26.908 -8.567 -38.826 1.00 37.19 92 GLU A CA 1
ATOM 725 C C . GLU A 1 92 ? 27.941 -8.787 -37.680 1.00 37.19 92 GLU A C 1
ATOM 727 O O . GLU A 1 92 ? 28.705 -7.886 -37.339 1.00 37.19 92 GLU A O 1
ATOM 732 N N . LEU A 1 93 ? 27.833 -9.920 -36.969 1.00 40.47 93 LEU A N 1
ATOM 733 C CA . LEU A 1 93 ? 28.371 -10.205 -35.628 1.00 40.47 93 LEU A CA 1
ATOM 734 C C . LEU A 1 93 ? 29.908 -10.400 -35.576 1.00 40.47 93 LEU A C 1
ATOM 736 O O . LEU A 1 93 ? 30.587 -10.475 -36.600 1.00 40.47 93 LEU A O 1
ATOM 740 N N . PRO A 1 94 ? 30.464 -10.567 -34.360 1.00 48.25 94 PRO A N 1
ATOM 741 C CA . PRO A 1 94 ? 30.963 -11.917 -34.063 1.00 48.25 94 PRO A CA 1
ATOM 742 C C . PRO A 1 94 ? 30.347 -12.587 -32.823 1.00 48.25 94 PRO A C 1
ATOM 744 O O . PRO A 1 94 ? 29.945 -11.955 -31.847 1.00 48.25 94 PRO A O 1
ATOM 747 N N . GLU A 1 95 ? 30.315 -13.912 -32.907 1.00 35.25 95 GLU A N 1
ATOM 748 C CA . GLU A 1 95 ? 29.928 -14.896 -31.894 1.00 35.25 95 GLU A CA 1
ATOM 749 C C . GLU A 1 95 ? 31.079 -15.159 -30.897 1.00 35.25 95 GLU A C 1
ATOM 751 O O . GLU A 1 95 ? 32.251 -14.978 -31.237 1.00 35.25 95 GLU A O 1
ATOM 756 N N . HIS A 1 96 ? 30.777 -15.610 -29.671 1.00 40.50 96 HIS A N 1
ATOM 757 C CA . HIS A 1 96 ? 31.782 -16.272 -28.829 1.00 40.50 96 HIS A CA 1
ATOM 758 C C . HIS A 1 96 ? 31.157 -17.271 -27.842 1.00 40.50 96 HIS A C 1
ATOM 760 O O . HIS A 1 96 ? 30.073 -17.044 -27.305 1.00 40.50 96 HIS A O 1
ATOM 766 N N . ASN A 1 97 ? 31.862 -18.382 -27.618 1.00 38.66 97 ASN A N 1
ATOM 767 C CA . ASN A 1 97 ? 31.228 -19.658 -27.274 1.00 38.66 97 ASN A CA 1
ATOM 768 C C . ASN A 1 97 ? 31.077 -19.948 -25.769 1.00 38.66 97 ASN A C 1
ATOM 770 O O . ASN A 1 97 ? 31.654 -19.288 -24.904 1.00 38.66 97 ASN A O 1
ATOM 774 N N . GLU A 1 98 ? 30.289 -20.989 -25.495 1.00 39.31 98 GLU A N 1
ATOM 775 C CA . GLU A 1 98 ? 29.912 -21.512 -24.180 1.00 39.31 98 GLU A CA 1
ATOM 776 C C . GLU A 1 98 ? 31.095 -21.916 -23.278 1.00 39.31 98 GLU A C 1
ATOM 778 O O . GLU A 1 98 ? 32.151 -22.346 -23.739 1.00 39.31 98 GLU A O 1
ATOM 783 N N . THR A 1 99 ? 30.859 -21.938 -21.961 1.00 41.16 99 THR A N 1
ATOM 784 C CA . THR A 1 99 ? 31.489 -22.913 -21.052 1.00 41.16 99 THR A CA 1
ATOM 785 C C . THR A 1 99 ? 30.563 -23.195 -19.869 1.00 41.16 99 THR A C 1
ATOM 787 O O . THR A 1 99 ? 30.249 -22.312 -19.072 1.00 41.16 99 THR A O 1
ATOM 790 N N . THR A 1 100 ? 30.139 -24.451 -19.744 1.00 37.97 100 THR A N 1
ATOM 791 C CA . THR A 1 100 ? 29.277 -24.939 -18.659 1.00 37.97 100 THR A CA 1
ATOM 792 C C . THR A 1 100 ? 30.097 -25.274 -17.415 1.00 37.97 100 THR A C 1
ATOM 794 O O . THR A 1 100 ? 30.922 -26.185 -17.455 1.00 37.97 100 THR A O 1
ATOM 797 N N . ALA A 1 101 ? 29.830 -24.610 -16.283 1.00 37.38 101 ALA A N 1
ATOM 798 C CA . ALA A 1 101 ? 30.391 -24.999 -14.986 1.00 37.38 101 ALA A CA 1
ATOM 799 C C . ALA A 1 101 ? 29.469 -24.678 -13.789 1.00 37.38 101 ALA A C 1
ATOM 801 O O . ALA A 1 101 ? 29.307 -23.530 -13.392 1.00 37.38 101 ALA A O 1
ATOM 802 N N . LEU A 1 102 ? 28.944 -25.748 -13.183 1.00 40.53 102 LEU A N 1
ATOM 803 C CA . LEU A 1 102 ? 28.566 -25.890 -11.768 1.00 40.53 102 LEU A CA 1
ATOM 804 C C . LEU A 1 102 ? 27.626 -24.844 -11.132 1.00 40.53 102 LEU A C 1
ATOM 806 O O . LEU A 1 102 ? 28.036 -23.846 -10.540 1.00 40.53 102 LEU A O 1
ATOM 810 N N . ILE A 1 103 ? 26.349 -25.230 -11.058 1.00 48.59 103 ILE A N 1
ATOM 811 C CA . ILE A 1 103 ? 25.395 -24.735 -10.057 1.00 48.59 103 ILE A CA 1
ATOM 812 C C . ILE A 1 103 ? 26.001 -24.909 -8.655 1.00 48.59 103 ILE A C 1
ATOM 814 O O . ILE A 1 103 ? 26.183 -26.030 -8.188 1.00 48.59 103 ILE A O 1
ATOM 818 N N . SER A 1 104 ? 26.255 -23.800 -7.962 1.00 40.06 104 SER A N 1
ATOM 819 C CA . SER A 1 104 ? 26.544 -23.779 -6.524 1.00 40.06 104 SER A CA 1
ATOM 820 C C . SER A 1 104 ? 25.580 -22.813 -5.849 1.00 40.06 104 SER A C 1
ATOM 822 O O . SER A 1 104 ? 25.767 -21.601 -5.894 1.00 40.06 104 SER A O 1
ATOM 824 N N . THR A 1 105 ? 24.514 -23.344 -5.251 1.00 41.78 105 THR A N 1
ATOM 825 C CA . THR A 1 105 ? 23.552 -22.550 -4.481 1.00 41.78 105 THR A CA 1
ATOM 826 C C . THR A 1 105 ? 24.185 -22.114 -3.154 1.00 41.78 105 THR A C 1
ATOM 828 O O . THR A 1 105 ? 24.495 -22.969 -2.321 1.00 41.78 105 THR A O 1
ATOM 831 N N . PRO A 1 106 ? 24.364 -20.805 -2.886 1.00 43.47 106 PRO A N 1
ATOM 832 C CA . PRO A 1 106 ? 24.847 -20.351 -1.589 1.00 43.47 106 PRO A CA 1
ATOM 833 C C . PRO A 1 106 ? 23.724 -20.491 -0.551 1.00 43.47 106 PRO A C 1
ATOM 835 O O . PRO A 1 106 ? 22.957 -19.560 -0.307 1.00 43.47 106 PRO A O 1
ATOM 838 N N . LYS A 1 107 ? 23.614 -21.669 0.078 1.00 49.44 107 LYS A N 1
ATOM 839 C CA . LYS A 1 107 ? 22.760 -21.900 1.256 1.00 49.44 107 LYS A CA 1
ATOM 840 C C . LYS A 1 107 ? 23.410 -21.267 2.498 1.00 49.44 107 LYS A C 1
ATOM 842 O O . LYS A 1 107 ? 23.821 -21.955 3.429 1.00 49.44 107 LYS A O 1
ATOM 847 N N . THR A 1 108 ? 23.501 -19.940 2.479 1.00 38.56 108 THR A N 1
ATOM 848 C CA . THR A 1 108 ? 24.272 -19.116 3.416 1.00 38.56 108 THR A CA 1
ATOM 849 C C . THR A 1 108 ? 23.529 -17.792 3.612 1.00 38.56 108 THR A C 1
ATOM 851 O O . THR A 1 108 ? 23.318 -17.080 2.638 1.00 38.56 108 THR A O 1
ATOM 854 N N . GLN A 1 109 ? 23.086 -17.381 4.799 1.00 36.75 109 GLN A N 1
ATOM 855 C CA . GLN A 1 109 ? 23.057 -18.015 6.125 1.00 36.75 109 GLN A CA 1
ATOM 856 C C . GLN A 1 109 ? 21.783 -17.523 6.836 1.00 36.75 109 GLN A C 1
ATOM 858 O O . GLN A 1 109 ? 21.376 -16.378 6.629 1.00 36.75 109 GLN A O 1
ATOM 863 N N . SER A 1 110 ? 21.168 -18.342 7.691 1.00 44.97 110 SER A N 1
ATOM 864 C CA . SER A 1 110 ? 20.182 -17.846 8.657 1.00 44.97 110 SER A CA 1
ATOM 865 C C . SER A 1 110 ? 20.920 -17.057 9.738 1.00 44.97 110 SER A C 1
ATOM 867 O O . SER A 1 110 ? 21.558 -17.631 10.616 1.00 44.97 110 SER A O 1
ATOM 869 N N . ILE A 1 111 ? 20.888 -15.727 9.636 1.00 41.75 111 ILE A N 1
ATOM 870 C CA . ILE A 1 111 ?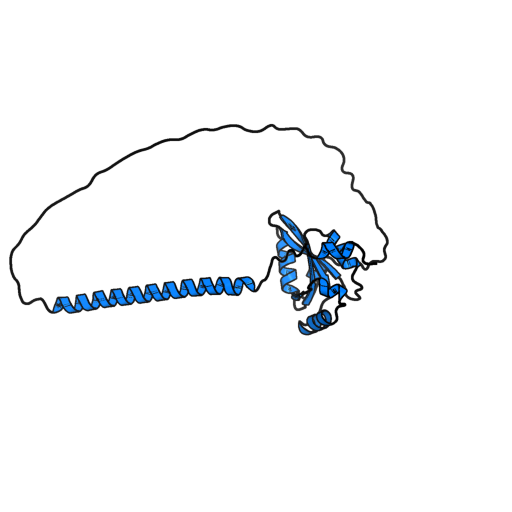 21.257 -14.862 10.755 1.00 41.75 111 ILE A CA 1
ATOM 871 C C . ILE A 1 111 ? 20.049 -14.848 11.684 1.00 41.75 111 ILE A C 1
ATOM 873 O O . ILE A 1 111 ? 19.070 -14.155 11.404 1.00 41.75 111 ILE A O 1
ATOM 877 N N . ASP A 1 112 ? 20.128 -15.612 12.772 1.00 42.44 112 ASP A N 1
ATOM 878 C CA . ASP A 1 112 ? 19.083 -15.704 13.793 1.00 42.44 112 ASP A CA 1
ATOM 879 C C . ASP A 1 112 ? 19.060 -14.434 14.661 1.00 42.44 112 ASP A C 1
ATOM 881 O O . ASP A 1 112 ? 19.406 -14.414 15.839 1.00 42.44 112 ASP A O 1
ATOM 885 N N . THR A 1 113 ? 18.660 -13.328 14.036 1.00 42.22 113 THR A N 1
ATOM 886 C CA . THR A 1 113 ? 18.020 -12.213 14.731 1.00 42.22 113 THR A CA 1
ATOM 887 C C . THR A 1 113 ? 16.547 -12.566 14.871 1.00 42.22 113 THR A C 1
ATOM 889 O O . THR A 1 113 ? 15.914 -12.924 13.879 1.00 42.22 113 THR A O 1
ATOM 892 N N . GLU A 1 114 ? 15.992 -12.431 16.075 1.00 48.06 114 GLU A N 1
ATOM 893 C CA . GLU A 1 114 ? 14.583 -12.700 16.400 1.00 48.06 114 GLU A CA 1
ATOM 894 C C . GLU A 1 114 ? 13.643 -11.614 15.825 1.00 48.06 114 GLU A C 1
ATOM 896 O O . GLU A 1 114 ? 12.842 -10.986 16.512 1.00 48.06 114 GLU A O 1
ATOM 901 N N . SER A 1 115 ? 13.775 -11.339 14.526 1.00 60.44 115 SER A N 1
ATOM 902 C CA . SER A 1 115 ? 12.900 -10.444 13.784 1.00 60.44 115 SER A CA 1
ATOM 903 C C . SER A 1 115 ? 11.638 -11.193 13.373 1.00 60.44 115 SER A C 1
ATOM 905 O O . SER A 1 115 ? 11.717 -12.245 12.736 1.00 60.44 115 SER A O 1
ATOM 907 N N . LYS A 1 116 ? 10.482 -10.617 13.710 1.00 69.25 116 LYS A N 1
ATOM 908 C CA . LYS A 1 116 ? 9.151 -11.143 13.393 1.00 69.25 116 LYS A CA 1
ATOM 909 C C . LYS A 1 116 ? 9.056 -11.595 11.922 1.00 69.25 116 LYS A C 1
ATOM 911 O O . LYS A 1 116 ? 9.452 -10.826 11.041 1.00 69.25 116 LYS A O 1
ATOM 916 N N . PRO A 1 117 ? 8.531 -12.802 11.630 1.00 84.81 117 PRO A N 1
ATOM 917 C CA . PRO A 1 117 ? 8.454 -13.302 10.263 1.00 84.81 117 PRO A CA 1
ATOM 918 C C . PRO A 1 117 ? 7.611 -12.370 9.386 1.00 84.81 117 PRO A C 1
ATOM 920 O O . PRO A 1 117 ? 6.525 -11.940 9.776 1.00 84.81 117 PRO A O 1
ATOM 923 N N . LEU A 1 118 ? 8.129 -12.060 8.195 1.00 90.56 118 LEU A N 1
ATOM 924 C CA . LEU A 1 118 ? 7.433 -11.236 7.213 1.00 90.56 118 LEU A CA 1
ATOM 925 C C . LEU A 1 118 ? 6.539 -12.106 6.334 1.00 90.56 118 LEU A C 1
ATOM 927 O O . LEU A 1 118 ? 6.996 -13.056 5.695 1.00 90.56 118 LEU A O 1
ATOM 931 N N . GLU A 1 119 ? 5.271 -11.725 6.279 1.00 95.31 119 GLU A N 1
ATOM 932 C CA . GLU A 1 119 ? 4.237 -12.369 5.488 1.00 95.31 119 GLU A CA 1
ATOM 933 C C . GLU A 1 119 ? 4.477 -12.207 3.981 1.00 95.31 119 GLU A C 1
ATOM 935 O O . GLU A 1 119 ? 5.216 -11.335 3.510 1.00 95.31 119 GLU A O 1
ATOM 940 N N . THR A 1 120 ? 3.830 -13.066 3.199 1.00 93.44 120 THR A N 1
ATOM 941 C CA . THR A 1 120 ? 4.035 -13.162 1.744 1.00 93.44 120 THR A CA 1
ATOM 942 C C . THR A 1 120 ? 2.845 -12.624 0.949 1.00 93.44 120 THR A C 1
ATOM 944 O O . THR A 1 120 ? 1.778 -12.349 1.493 1.00 93.44 120 THR A O 1
ATOM 947 N N . GLY A 1 121 ? 2.978 -12.548 -0.381 1.00 92.81 121 GLY A N 1
ATOM 948 C CA . GLY A 1 121 ? 1.838 -12.279 -1.267 1.00 92.81 121 GLY A CA 1
ATOM 949 C C . GLY A 1 121 ? 0.665 -13.256 -1.095 1.00 92.81 121 GLY A C 1
ATOM 950 O O . GLY A 1 121 ? -0.477 -12.838 -1.260 1.00 92.81 121 GLY A O 1
ATOM 951 N N . ARG A 1 122 ? 0.913 -14.512 -0.684 1.00 94.62 122 ARG A N 1
ATOM 952 C CA . ARG A 1 122 ? -0.157 -15.479 -0.381 1.00 94.62 122 ARG A CA 1
ATOM 953 C C . ARG A 1 122 ? -1.017 -15.017 0.800 1.00 94.62 122 ARG A C 1
ATOM 955 O O . ARG A 1 122 ? -2.233 -15.002 0.672 1.00 94.62 122 ARG A O 1
ATOM 962 N N . TRP A 1 123 ? -0.396 -14.547 1.883 1.00 95.94 123 TRP A N 1
ATOM 963 C CA . TRP A 1 123 ? -1.117 -14.002 3.041 1.00 95.94 123 TRP A CA 1
ATOM 964 C C . TRP A 1 123 ? -2.038 -12.842 2.637 1.00 95.94 123 TRP A C 1
ATOM 966 O O . TRP A 1 123 ? -3.179 -12.789 3.084 1.00 95.94 123 TRP A O 1
ATOM 976 N N . VAL A 1 124 ? -1.593 -11.958 1.731 1.00 96.19 124 VAL A N 1
ATOM 977 C CA . VAL A 1 124 ? -2.420 -10.847 1.215 1.00 96.19 124 VAL A CA 1
ATOM 978 C C . VAL A 1 124 ? -3.615 -11.356 0.398 1.00 96.19 124 VAL A C 1
ATOM 980 O O . VAL A 1 124 ? -4.708 -10.803 0.510 1.00 96.19 124 VAL A O 1
ATOM 983 N N . LEU A 1 125 ? -3.426 -12.407 -0.409 1.00 96.88 125 LEU A N 1
ATOM 984 C CA . LEU A 1 125 ? -4.487 -13.053 -1.197 1.00 96.88 125 LEU A CA 1
ATOM 985 C C . LEU A 1 125 ? -5.511 -13.815 -0.342 1.00 96.88 125 LEU A C 1
ATOM 987 O O . LEU A 1 125 ? -6.637 -14.005 -0.793 1.00 96.88 125 LEU A O 1
ATOM 991 N N . GLU A 1 126 ? -5.124 -14.230 0.864 1.00 97.12 126 GLU A N 1
ATOM 992 C CA . GLU A 1 126 ? -5.961 -14.955 1.831 1.00 97.12 126 GLU A CA 1
ATOM 993 C C . GLU A 1 126 ? -6.768 -14.029 2.758 1.00 97.12 126 GLU A C 1
ATOM 995 O O . GLU A 1 126 ? -7.647 -14.499 3.479 1.00 97.12 126 GLU A O 1
ATOM 1000 N N . GLN A 1 127 ? -6.512 -12.715 2.734 1.00 97.81 127 GLN A N 1
ATOM 1001 C CA . GLN A 1 127 ? -7.305 -11.748 3.497 1.00 97.81 127 GLN A CA 1
ATOM 1002 C C . GLN A 1 127 ? -8.693 -11.505 2.885 1.00 97.81 127 GLN A C 1
ATOM 1004 O O . GLN A 1 127 ? -8.907 -11.605 1.676 1.00 97.81 127 GLN A O 1
ATOM 1009 N N . ASP A 1 128 ? -9.628 -11.093 3.738 1.00 98.00 128 ASP A N 1
ATOM 1010 C CA . ASP A 1 128 ? -10.936 -10.580 3.334 1.00 98.00 128 ASP A CA 1
ATOM 1011 C C . ASP A 1 128 ? -10.778 -9.355 2.413 1.00 98.00 128 ASP A C 1
ATOM 1013 O O . ASP A 1 128 ? -10.114 -8.369 2.747 1.00 98.00 128 ASP A O 1
ATOM 1017 N N . ASN A 1 129 ? -11.390 -9.428 1.229 1.00 97.69 129 ASN A N 1
ATOM 1018 C CA . ASN A 1 129 ? -11.224 -8.437 0.171 1.00 97.69 129 ASN A CA 1
ATOM 1019 C C . ASN A 1 129 ? -11.914 -7.088 0.471 1.00 97.69 129 ASN A C 1
ATOM 1021 O O . ASN A 1 129 ? -11.566 -6.082 -0.153 1.00 97.69 129 ASN A O 1
ATOM 1025 N N . SER A 1 130 ? -12.836 -7.051 1.440 1.00 98.00 130 SER A N 1
ATOM 1026 C CA . SER A 1 130 ? -13.535 -5.836 1.882 1.00 98.00 130 SER A CA 1
ATOM 1027 C C . SER A 1 130 ? -12.676 -4.919 2.762 1.00 98.00 130 SER A C 1
ATOM 1029 O O . SER A 1 130 ? -12.991 -3.739 2.921 1.00 98.00 130 SER A O 1
ATOM 1031 N N . LYS A 1 131 ? -11.583 -5.454 3.320 1.00 98.50 131 LYS A N 1
ATOM 1032 C CA . LYS A 1 131 ? -10.753 -4.801 4.338 1.00 98.50 131 LYS A CA 1
ATOM 1033 C C . LYS A 1 131 ? -9.655 -3.917 3.740 1.00 98.50 131 LYS A C 1
ATOM 1035 O O . LYS A 1 131 ? -9.457 -3.842 2.527 1.00 98.50 131 LYS A O 1
ATOM 1040 N N . TYR A 1 132 ? -8.919 -3.241 4.614 1.00 98.50 132 TYR A N 1
ATOM 1041 C CA . TYR A 1 132 ? -7.862 -2.288 4.280 1.00 98.50 132 TYR A CA 1
ATOM 1042 C C . TYR A 1 132 ? -6.519 -2.700 4.894 1.00 98.50 132 TYR A C 1
ATOM 1044 O O . TYR A 1 132 ? -6.473 -3.420 5.885 1.00 98.50 132 TYR A O 1
ATOM 1052 N N . THR A 1 133 ? -5.412 -2.208 4.340 1.00 98.06 133 THR A N 1
ATOM 1053 C CA . THR A 1 133 ? -4.051 -2.356 4.888 1.00 98.06 133 THR A CA 1
ATOM 1054 C C . THR A 1 133 ? -3.264 -1.051 4.713 1.00 98.06 133 THR A C 1
ATOM 1056 O O . THR A 1 133 ? -3.612 -0.237 3.854 1.00 98.06 133 THR A O 1
ATOM 1059 N N . ILE A 1 134 ? -2.213 -0.814 5.506 1.00 97.00 134 ILE A N 1
ATOM 1060 C CA . ILE A 1 134 ? -1.334 0.360 5.351 1.00 97.00 134 ILE A CA 1
ATOM 1061 C C . ILE A 1 134 ? -0.081 -0.069 4.593 1.00 97.00 134 ILE A C 1
ATOM 1063 O O . ILE A 1 134 ? 0.659 -0.932 5.055 1.00 97.00 134 ILE A O 1
ATOM 1067 N N . GLN A 1 135 ? 0.184 0.548 3.443 1.00 96.00 135 GLN A N 1
ATOM 1068 C CA . GLN A 1 135 ? 1.391 0.324 2.654 1.00 96.00 135 GLN A CA 1
ATOM 1069 C C . GLN A 1 135 ? 2.422 1.425 2.949 1.00 96.00 135 GLN A C 1
ATOM 1071 O O . GLN A 1 135 ? 2.144 2.611 2.781 1.00 96.00 135 GLN A O 1
ATOM 1076 N N . PHE A 1 136 ? 3.626 1.020 3.358 1.00 92.75 136 PHE A N 1
ATOM 1077 C CA . PHE A 1 136 ? 4.747 1.914 3.679 1.00 92.75 136 PHE A CA 1
ATOM 1078 C C . PHE A 1 136 ? 5.616 2.269 2.474 1.00 92.75 136 PHE A C 1
ATOM 1080 O O . PHE A 1 136 ? 6.360 3.243 2.507 1.00 92.75 136 PHE A O 1
ATOM 1087 N N . GLY A 1 137 ? 5.560 1.478 1.403 1.00 90.50 137 GLY A N 1
ATOM 1088 C CA . GLY A 1 137 ? 6.346 1.769 0.215 1.00 90.50 137 GLY A CA 1
ATOM 1089 C C . GLY A 1 137 ? 6.302 0.686 -0.849 1.00 90.50 137 GLY A C 1
ATOM 1090 O O . GLY A 1 137 ? 5.570 -0.307 -0.761 1.00 90.50 137 GLY A O 1
ATOM 1091 N N . SER A 1 138 ? 7.119 0.905 -1.878 1.00 92.12 138 SER A N 1
ATOM 1092 C CA . SER A 1 138 ? 7.372 -0.065 -2.937 1.00 92.12 138 SER A CA 1
ATOM 1093 C C . SER A 1 138 ? 8.755 0.119 -3.553 1.00 92.12 138 SER A C 1
ATOM 1095 O O . SER A 1 138 ? 9.178 1.255 -3.774 1.00 92.12 138 SER A O 1
ATOM 1097 N N . SER A 1 139 ? 9.425 -0.982 -3.885 1.00 91.81 139 SER A N 1
ATOM 1098 C CA . SER A 1 139 ? 10.800 -1.003 -4.391 1.00 91.81 139 SER A CA 1
ATOM 1099 C C . SER A 1 139 ? 11.028 -2.218 -5.304 1.00 91.81 139 SER A C 1
ATOM 1101 O O . SER A 1 139 ? 10.494 -3.287 -5.017 1.00 91.81 139 SER A O 1
ATOM 1103 N N . PRO A 1 140 ? 11.824 -2.113 -6.387 1.00 90.94 140 PRO A N 1
ATOM 1104 C CA . PRO A 1 140 ? 12.318 -3.290 -7.110 1.00 90.94 140 PRO A CA 1
ATOM 1105 C C . PRO A 1 140 ? 13.413 -4.043 -6.327 1.00 90.94 140 PRO A C 1
ATOM 1107 O O . PRO A 1 140 ? 13.660 -5.218 -6.574 1.00 90.94 140 PRO A O 1
ATOM 1110 N N . ASP A 1 141 ? 14.057 -3.374 -5.368 1.00 91.62 141 ASP A N 1
ATOM 1111 C CA . ASP A 1 141 ? 14.968 -3.974 -4.393 1.00 91.62 141 ASP A CA 1
ATOM 1112 C C . ASP A 1 141 ? 14.148 -4.487 -3.198 1.00 91.62 141 ASP A C 1
ATOM 1114 O O . ASP A 1 141 ? 13.602 -3.692 -2.425 1.00 91.62 141 ASP A O 1
ATOM 1118 N N . ARG A 1 142 ? 14.044 -5.819 -3.074 1.00 93.25 142 ARG A N 1
ATOM 1119 C CA . ARG A 1 142 ? 13.349 -6.500 -1.971 1.00 93.25 142 ARG A CA 1
ATOM 1120 C C . ARG A 1 142 ? 14.098 -6.374 -0.644 1.00 93.25 142 ARG A C 1
ATOM 1122 O O . ARG A 1 142 ? 13.453 -6.300 0.399 1.00 93.25 142 ARG A O 1
ATOM 1129 N N . GLN A 1 143 ? 15.431 -6.361 -0.669 1.00 91.19 143 GLN A N 1
ATOM 1130 C CA . GLN A 1 143 ? 16.238 -6.365 0.550 1.00 91.19 143 GLN A CA 1
ATOM 1131 C C . GLN A 1 143 ? 16.142 -5.021 1.274 1.00 91.19 143 GLN A C 1
ATOM 1133 O O . GLN A 1 143 ? 16.090 -5.001 2.501 1.00 91.19 143 GLN A O 1
ATOM 1138 N N . LEU A 1 144 ? 16.003 -3.919 0.530 1.00 88.94 144 LEU A N 1
ATOM 1139 C CA . LEU A 1 144 ? 15.661 -2.611 1.090 1.00 88.94 144 LEU A CA 1
ATOM 1140 C C . LEU A 1 144 ? 14.358 -2.655 1.909 1.00 88.94 144 LEU A C 1
ATOM 1142 O O . LEU A 1 144 ? 14.339 -2.170 3.034 1.00 88.94 144 LEU A O 1
ATOM 1146 N N . LEU A 1 145 ? 13.295 -3.290 1.397 1.00 90.62 145 LEU A N 1
ATOM 1147 C CA . LEU A 1 145 ? 12.021 -3.398 2.127 1.00 90.62 145 LEU A CA 1
ATOM 1148 C C . LEU A 1 145 ? 12.100 -4.330 3.345 1.00 90.62 145 LEU A C 1
ATOM 1150 O O . LEU A 1 145 ? 11.364 -4.127 4.304 1.00 90.62 145 LEU A O 1
ATOM 1154 N N . ILE A 1 146 ? 12.992 -5.325 3.332 1.00 92.00 146 ILE A N 1
ATOM 1155 C CA . ILE A 1 146 ? 13.273 -6.161 4.511 1.00 92.00 146 ILE A CA 1
ATOM 1156 C C . ILE A 1 146 ? 14.011 -5.339 5.574 1.00 92.00 146 ILE A C 1
ATOM 1158 O O . ILE A 1 146 ? 13.606 -5.352 6.731 1.00 92.00 146 ILE A O 1
ATOM 1162 N N . GLN A 1 147 ? 15.035 -4.573 5.183 1.00 89.12 147 GLN A N 1
ATOM 1163 C CA . GLN A 1 147 ? 15.751 -3.670 6.093 1.00 89.12 147 GLN A CA 1
ATOM 1164 C C . GLN A 1 147 ? 14.837 -2.580 6.664 1.00 89.12 147 GLN A C 1
ATOM 1166 O O . GLN A 1 147 ? 14.997 -2.208 7.823 1.00 89.12 147 GLN A O 1
ATOM 1171 N N . ASP A 1 148 ? 13.893 -2.067 5.870 1.00 87.25 148 ASP A N 1
ATOM 1172 C CA . ASP A 1 148 ? 12.850 -1.152 6.339 1.00 87.25 148 ASP A CA 1
ATOM 1173 C C . ASP A 1 148 ? 11.948 -1.847 7.362 1.00 87.25 148 ASP A C 1
ATOM 1175 O O . ASP A 1 148 ? 11.815 -1.361 8.479 1.00 87.25 148 ASP A O 1
ATOM 1179 N N . ALA A 1 149 ? 11.404 -3.020 7.031 1.00 89.88 149 ALA A N 1
ATOM 1180 C CA . ALA A 1 149 ? 10.528 -3.766 7.928 1.00 89.88 149 ALA A CA 1
ATOM 1181 C C . ALA A 1 149 ? 11.198 -4.154 9.260 1.00 89.88 149 ALA A C 1
ATOM 1183 O O . ALA A 1 149 ? 10.558 -4.095 10.305 1.00 89.88 149 ALA A O 1
ATOM 1184 N N . GLN A 1 150 ? 12.493 -4.478 9.247 1.00 88.75 150 GLN A N 1
ATOM 1185 C CA . GLN A 1 150 ? 13.288 -4.761 10.450 1.00 88.75 150 GLN A CA 1
ATOM 1186 C C . GLN A 1 150 ? 13.507 -3.536 11.358 1.00 88.75 150 GLN A C 1
ATOM 1188 O O . GLN A 1 150 ? 13.910 -3.703 12.505 1.00 88.75 150 GLN A O 1
ATOM 1193 N N . GLN A 1 151 ? 13.243 -2.315 10.881 1.00 83.00 151 GLN A N 1
ATOM 1194 C CA . GLN A 1 151 ? 13.254 -1.095 11.701 1.00 83.00 151 GLN A CA 1
ATOM 1195 C C . GLN A 1 151 ? 11.880 -0.787 12.325 1.00 83.00 151 GLN A C 1
ATOM 1197 O O . GLN A 1 151 ? 11.763 0.189 13.065 1.00 83.00 151 GLN A O 1
ATOM 1202 N N . PHE A 1 152 ? 10.831 -1.555 12.005 1.00 84.94 152 PHE A N 1
ATOM 1203 C CA . PHE A 1 152 ? 9.463 -1.272 12.442 1.00 84.94 152 PHE A CA 1
ATOM 1204 C C . PHE A 1 152 ? 9.094 -2.187 13.614 1.00 84.94 152 PHE A C 1
ATOM 1206 O O . PHE A 1 152 ? 8.744 -3.351 13.418 1.00 84.94 152 PHE A O 1
ATOM 1213 N N . ASP A 1 153 ? 9.111 -1.647 14.832 1.00 81.25 153 ASP A N 1
ATOM 1214 C CA . ASP A 1 153 ? 8.460 -2.311 15.963 1.00 81.25 153 ASP A CA 1
ATOM 1215 C C . ASP A 1 153 ? 6.941 -2.343 15.712 1.00 81.25 153 ASP A C 1
ATOM 1217 O O . ASP A 1 153 ? 6.283 -1.303 15.604 1.00 81.25 153 ASP A O 1
ATOM 1221 N N . SER A 1 154 ? 6.394 -3.542 15.498 1.00 81.75 154 SER A N 1
ATOM 1222 C CA . SER A 1 154 ? 5.015 -3.735 15.052 1.00 81.75 154 SER A CA 1
ATOM 1223 C C . SER A 1 154 ? 4.395 -5.000 15.636 1.00 81.75 154 SER A C 1
ATOM 1225 O O . SER A 1 154 ? 4.706 -6.127 15.242 1.00 81.75 154 SER A O 1
ATOM 1227 N N . THR A 1 155 ? 3.403 -4.805 16.501 1.00 86.44 155 THR A N 1
ATOM 1228 C CA . THR A 1 155 ? 2.483 -5.846 16.985 1.00 86.44 155 THR A CA 1
ATOM 1229 C C . THR A 1 155 ? 1.626 -6.439 15.861 1.00 86.44 155 THR A C 1
ATOM 1231 O O . THR A 1 155 ? 1.372 -7.642 15.840 1.00 86.44 155 THR A O 1
ATOM 1234 N N . GLU A 1 156 ? 1.274 -5.643 14.853 1.00 91.19 156 GLU A N 1
ATOM 1235 C CA . GLU A 1 156 ? 0.512 -6.063 13.670 1.00 91.19 156 GLU A CA 1
ATOM 1236 C C . GLU A 1 156 ? 1.366 -6.863 12.662 1.00 91.19 156 GLU A C 1
ATOM 1238 O O . GLU A 1 156 ? 2.587 -6.658 12.600 1.00 91.19 156 GLU A O 1
ATOM 1243 N N . PRO A 1 157 ? 0.772 -7.779 11.870 1.00 93.38 157 PRO A N 1
ATOM 1244 C CA . PRO A 1 157 ? 1.478 -8.511 10.815 1.00 93.38 157 PRO A CA 1
ATOM 1245 C C . PRO A 1 157 ? 1.969 -7.568 9.709 1.00 93.38 157 PRO A C 1
ATOM 1247 O O . PRO A 1 157 ? 1.365 -6.523 9.455 1.00 93.38 157 PRO A O 1
ATOM 1250 N N . MET A 1 158 ? 3.056 -7.945 9.035 1.00 95.25 158 MET A N 1
ATOM 1251 C CA . MET A 1 158 ? 3.662 -7.164 7.955 1.00 95.25 158 MET A CA 1
ATOM 1252 C C . MET A 1 158 ? 4.025 -8.055 6.774 1.00 95.25 158 MET A C 1
ATOM 1254 O O . MET A 1 158 ? 4.634 -9.101 6.971 1.00 95.25 158 MET A O 1
ATOM 1258 N N . ALA A 1 159 ? 3.682 -7.627 5.558 1.00 96.19 159 ALA A N 1
ATOM 1259 C CA . ALA A 1 159 ? 3.766 -8.440 4.347 1.00 96.19 159 ALA A CA 1
ATOM 1260 C C . ALA A 1 159 ? 4.631 -7.803 3.254 1.00 96.19 159 ALA A C 1
ATOM 1262 O O . ALA A 1 159 ? 4.514 -6.605 2.979 1.00 96.19 159 ALA A O 1
ATOM 1263 N N . ILE A 1 160 ? 5.430 -8.635 2.575 1.00 96.25 160 ILE A N 1
ATOM 1264 C CA . ILE A 1 160 ? 6.136 -8.293 1.335 1.00 96.25 160 ILE A CA 1
ATOM 1265 C C . ILE A 1 160 ? 5.583 -9.131 0.176 1.00 96.25 160 ILE A C 1
ATOM 1267 O O . ILE A 1 160 ? 5.618 -10.362 0.182 1.00 96.25 160 ILE A O 1
ATOM 1271 N N . TYR A 1 161 ? 5.109 -8.440 -0.857 1.00 95.56 161 TYR A N 1
ATOM 1272 C CA . TYR A 1 161 ? 4.400 -9.005 -2.010 1.00 95.56 161 TYR A CA 1
ATOM 1273 C C . TYR A 1 161 ? 4.846 -8.327 -3.311 1.00 95.56 161 TYR A C 1
ATOM 1275 O O . TYR A 1 161 ? 5.328 -7.198 -3.275 1.00 95.56 161 TYR A O 1
ATOM 1283 N N . VAL A 1 162 ? 4.661 -8.976 -4.464 1.00 96.38 162 VAL A N 1
ATOM 1284 C CA . VAL A 1 162 ? 4.845 -8.354 -5.790 1.00 96.38 162 VAL A CA 1
ATOM 1285 C C . VAL A 1 162 ? 3.476 -7.942 -6.326 1.00 96.38 162 VAL A C 1
ATOM 1287 O O . VAL A 1 162 ? 2.570 -8.764 -6.333 1.00 96.38 162 VAL A O 1
ATOM 1290 N N . PHE A 1 163 ? 3.327 -6.689 -6.763 1.00 94.69 163 PHE A N 1
ATOM 1291 C CA . PHE A 1 163 ? 2.042 -6.137 -7.243 1.00 94.69 163 PHE A CA 1
ATOM 1292 C C . PHE A 1 163 ? 2.128 -5.442 -8.613 1.00 94.69 163 PHE A C 1
ATOM 1294 O O . PHE A 1 163 ? 1.124 -4.989 -9.152 1.00 94.69 163 PHE A O 1
ATOM 1301 N N . LYS A 1 164 ? 3.335 -5.301 -9.173 1.00 94.19 164 LYS A N 1
ATOM 1302 C CA . LYS A 1 164 ? 3.577 -4.871 -10.559 1.00 94.19 164 LYS A CA 1
ATOM 1303 C C . LYS A 1 164 ? 4.985 -5.272 -10.999 1.00 94.19 164 LYS A C 1
ATOM 1305 O O . LYS A 1 164 ? 5.809 -5.649 -10.163 1.00 94.19 164 LYS A O 1
ATOM 1310 N N . ARG A 1 165 ? 5.288 -5.130 -12.290 1.00 91.69 165 ARG A N 1
ATOM 1311 C CA . ARG A 1 165 ? 6.660 -5.183 -12.824 1.00 91.69 165 ARG A CA 1
ATOM 1312 C C . ARG A 1 165 ? 7.105 -3.804 -13.334 1.00 91.69 165 ARG A C 1
ATOM 1314 O O . ARG A 1 165 ? 6.287 -2.901 -13.510 1.00 91.69 165 ARG A O 1
ATOM 1321 N N . THR A 1 166 ? 8.408 -3.608 -13.519 1.00 89.06 166 THR A N 1
ATOM 1322 C CA . THR A 1 166 ? 8.967 -2.456 -14.249 1.00 89.06 166 THR A CA 1
ATOM 1323 C C . THR A 1 166 ? 8.776 -2.640 -15.762 1.00 89.06 166 THR A C 1
ATOM 1325 O O . THR A 1 166 ? 8.582 -3.771 -16.203 1.00 89.06 166 THR A O 1
ATOM 1328 N N . PRO A 1 167 ? 8.929 -1.586 -16.593 1.00 88.50 167 PRO A N 1
ATOM 1329 C CA . PRO A 1 167 ? 9.001 -1.745 -18.053 1.00 88.50 167 PRO A CA 1
ATOM 1330 C C . PRO A 1 167 ? 10.113 -2.710 -18.503 1.00 88.50 167 PRO A C 1
ATOM 1332 O O . PRO A 1 167 ? 10.004 -3.363 -19.529 1.00 88.50 167 PRO A O 1
ATOM 1335 N N . THR A 1 168 ? 11.161 -2.854 -17.688 1.00 90.44 168 THR A N 1
ATOM 1336 C CA . THR A 1 168 ? 12.248 -3.837 -17.835 1.00 90.44 168 THR A CA 1
ATOM 1337 C C . THR A 1 168 ? 11.940 -5.208 -17.203 1.00 90.44 168 THR A C 1
ATOM 1339 O O . THR A 1 168 ? 12.858 -5.915 -16.797 1.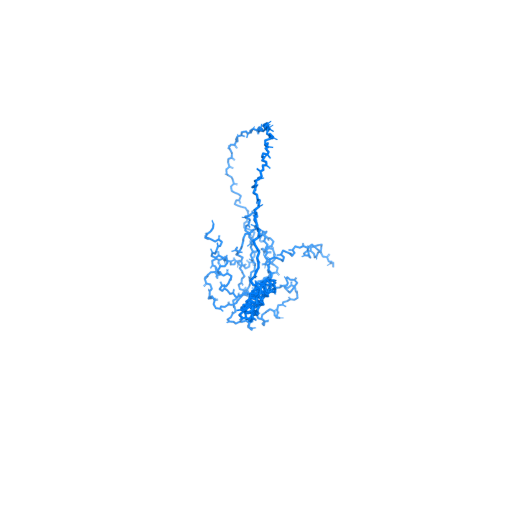00 90.44 168 THR A O 1
ATOM 1342 N N . ASN A 1 169 ? 10.658 -5.568 -17.066 1.00 90.94 169 ASN A N 1
ATOM 1343 C CA . ASN A 1 169 ? 10.140 -6.851 -16.561 1.00 90.94 169 ASN A CA 1
ATOM 1344 C C . ASN A 1 169 ? 10.622 -7.282 -15.150 1.00 90.94 169 ASN A C 1
ATOM 1346 O O . ASN A 1 169 ? 10.458 -8.434 -14.755 1.00 90.94 169 ASN A O 1
ATOM 1350 N N . ARG A 1 170 ? 11.196 -6.379 -14.340 1.00 91.75 170 ARG A N 1
ATOM 1351 C CA . ARG A 1 170 ? 11.635 -6.705 -12.968 1.00 91.75 170 ARG A CA 1
ATOM 1352 C C . ARG A 1 170 ? 10.460 -6.606 -11.993 1.00 91.75 170 ARG A C 1
ATOM 1354 O O . ARG A 1 170 ? 9.704 -5.639 -12.099 1.00 91.75 170 ARG A O 1
ATOM 1361 N N . PRO A 1 171 ? 10.309 -7.513 -11.013 1.00 93.62 171 PRO A N 1
ATOM 1362 C CA . PRO A 1 171 ? 9.268 -7.393 -9.995 1.00 93.62 171 PRO A CA 1
ATOM 1363 C C . PRO A 1 171 ? 9.427 -6.101 -9.184 1.00 93.62 171 PRO A C 1
ATOM 1365 O O . PRO A 1 171 ? 10.541 -5.678 -8.873 1.00 93.62 171 PRO A O 1
ATOM 1368 N N . VAL A 1 172 ? 8.304 -5.486 -8.819 1.00 95.12 172 VAL A N 1
ATOM 1369 C CA . VAL A 1 172 ? 8.241 -4.392 -7.847 1.00 95.12 172 VAL A CA 1
ATOM 1370 C C . VAL A 1 172 ? 7.499 -4.894 -6.619 1.00 95.12 172 VAL A C 1
ATOM 1372 O O . VAL A 1 172 ? 6.315 -5.238 -6.674 1.00 95.12 172 VAL A O 1
ATOM 1375 N N . TYR A 1 173 ? 8.222 -4.922 -5.509 1.00 95.69 173 TYR A N 1
ATOM 1376 C CA . TYR A 1 173 ? 7.723 -5.350 -4.218 1.00 95.69 173 TYR A CA 1
ATOM 1377 C C . TYR A 1 173 ? 7.003 -4.194 -3.520 1.00 95.69 173 TYR A C 1
ATOM 1379 O O . TYR A 1 173 ? 7.410 -3.039 -3.660 1.00 95.69 173 TYR A O 1
ATOM 1387 N N . GLY A 1 174 ? 5.950 -4.488 -2.765 1.00 95.38 174 GLY A N 1
ATOM 1388 C CA . GLY A 1 174 ? 5.338 -3.583 -1.793 1.00 95.38 174 GLY A CA 1
ATOM 1389 C C . GLY A 1 174 ? 5.576 -4.081 -0.368 1.00 95.38 174 GLY A C 1
ATOM 1390 O O . GLY A 1 174 ? 5.744 -5.281 -0.164 1.00 95.38 174 GLY A O 1
ATOM 1391 N N . LEU A 1 175 ? 5.594 -3.158 0.596 1.00 95.81 175 LEU A N 1
ATOM 1392 C CA . LEU A 1 175 ? 5.632 -3.454 2.032 1.00 95.81 175 LEU A CA 1
ATOM 1393 C C . LEU A 1 175 ? 4.356 -2.912 2.681 1.00 95.81 175 LEU A C 1
ATOM 1395 O O . LEU A 1 175 ? 4.109 -1.706 2.602 1.00 95.81 175 LEU A O 1
ATOM 1399 N N . ALA A 1 176 ? 3.560 -3.774 3.317 1.00 95.81 176 ALA A N 1
ATOM 1400 C CA . ALA A 1 176 ? 2.350 -3.374 4.043 1.00 95.81 176 ALA A CA 1
ATOM 1401 C C . ALA A 1 176 ? 2.287 -3.927 5.474 1.00 95.81 176 ALA A C 1
ATOM 1403 O O . ALA A 1 176 ? 3.031 -4.841 5.823 1.00 95.81 176 ALA A O 1
ATOM 1404 N N . ARG A 1 177 ? 1.394 -3.351 6.284 1.00 95.19 177 ARG A N 1
ATOM 1405 C CA . ARG A 1 177 ? 1.164 -3.642 7.702 1.00 95.19 177 ARG A CA 1
ATOM 1406 C C . ARG A 1 177 ? -0.329 -3.654 8.018 1.00 95.19 177 ARG A C 1
ATOM 1408 O O . ARG A 1 177 ? -1.057 -2.734 7.628 1.00 95.19 177 ARG A O 1
ATOM 1415 N N . GLY A 1 178 ? -0.730 -4.649 8.800 1.00 95.88 178 GLY A N 1
ATOM 1416 C CA . GLY A 1 178 ? -2.059 -4.746 9.389 1.0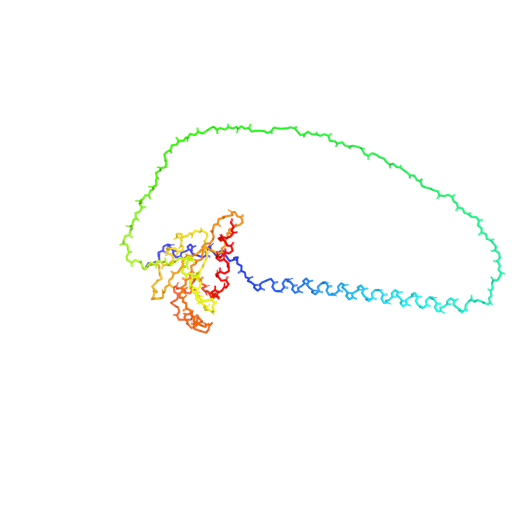0 95.88 178 GLY A CA 1
ATOM 1417 C C . GLY A 1 178 ? -3.166 -5.095 8.400 1.00 95.88 178 GLY A C 1
ATOM 1418 O O . GLY A 1 178 ? -2.991 -5.068 7.177 1.00 95.88 178 GLY A O 1
ATOM 1419 N N . VAL A 1 179 ? -4.322 -5.416 8.971 1.00 97.69 179 VAL A N 1
ATOM 1420 C CA . VAL A 1 179 ? -5.597 -5.615 8.281 1.00 97.69 179 VAL A CA 1
ATOM 1421 C C . VAL A 1 179 ? -6.648 -4.904 9.122 1.00 97.69 179 VAL A C 1
ATOM 1423 O O . VAL A 1 179 ? -6.770 -5.193 10.309 1.00 97.69 179 VAL A O 1
ATOM 1426 N N . TYR A 1 180 ? -7.375 -3.965 8.525 1.00 98.00 180 TYR A N 1
ATOM 1427 C CA . TYR A 1 180 ? -8.338 -3.109 9.217 1.00 98.00 180 TYR A CA 1
ATOM 1428 C C . TYR A 1 180 ? -9.705 -3.227 8.552 1.00 98.00 180 TYR A C 1
ATOM 1430 O O . TYR A 1 180 ? -9.817 -3.141 7.328 1.00 98.00 180 TYR A O 1
ATOM 1438 N N . ASP A 1 181 ? -10.749 -3.392 9.355 1.00 97.88 181 ASP A N 1
ATOM 1439 C CA . ASP A 1 181 ? -12.113 -3.654 8.878 1.00 97.88 181 ASP A CA 1
ATOM 1440 C C . ASP A 1 181 ? -12.783 -2.433 8.224 1.00 97.88 181 ASP A C 1
ATOM 1442 O O . ASP A 1 181 ? -13.797 -2.572 7.546 1.00 97.88 181 ASP A O 1
ATOM 1446 N N . SER A 1 182 ? -12.220 -1.232 8.399 1.00 97.81 182 SER A N 1
ATOM 1447 C CA . SER A 1 182 ? -12.713 0.001 7.784 1.00 97.81 182 SER A CA 1
ATOM 1448 C C . SER A 1 182 ? -11.592 0.984 7.439 1.00 97.81 182 SER A C 1
ATOM 1450 O O . SER A 1 182 ? -10.488 0.938 7.994 1.00 97.81 182 SER A O 1
ATOM 1452 N N . LEU A 1 183 ? -11.910 1.922 6.541 1.00 96.56 183 LEU A N 1
ATOM 1453 C CA . LEU A 1 183 ? -11.049 3.054 6.198 1.00 96.56 183 LEU A CA 1
ATOM 1454 C C . LEU A 1 183 ? -10.746 3.932 7.425 1.00 96.56 183 LEU A C 1
ATOM 1456 O O . LEU A 1 183 ? -9.628 4.430 7.555 1.00 96.56 183 LEU A O 1
ATOM 1460 N N . ASP A 1 184 ? -11.705 4.082 8.341 1.00 97.56 184 ASP A N 1
ATOM 1461 C CA . ASP A 1 184 ? -11.541 4.875 9.562 1.00 97.56 184 ASP A CA 1
ATOM 1462 C C . ASP A 1 184 ? -10.570 4.206 10.538 1.00 97.56 184 ASP A C 1
ATOM 1464 O O . ASP A 1 184 ? -9.670 4.867 11.052 1.00 97.56 184 ASP A O 1
ATOM 1468 N N . HIS A 1 185 ? -10.674 2.886 10.736 1.00 97.44 185 HIS A N 1
ATOM 1469 C CA . HIS A 1 185 ? -9.743 2.131 11.580 1.00 97.44 185 HIS A CA 1
ATOM 1470 C C . HIS A 1 185 ? -8.317 2.170 10.998 1.00 97.44 185 HIS A C 1
ATOM 1472 O O . HIS A 1 185 ? -7.356 2.454 11.717 1.00 97.44 185 HIS A O 1
ATOM 1478 N N . ALA A 1 186 ? -8.174 2.010 9.677 1.00 97.25 186 ALA A N 1
ATOM 1479 C CA . ALA A 1 186 ? -6.892 2.197 8.997 1.00 97.25 186 ALA A CA 1
ATOM 1480 C C . ALA A 1 186 ? -6.349 3.634 9.159 1.00 97.25 186 ALA A C 1
ATOM 1482 O O . ALA A 1 186 ? -5.154 3.819 9.382 1.00 97.25 186 ALA A O 1
ATOM 1483 N N . SER A 1 187 ? -7.210 4.655 9.108 1.00 96.94 187 SER A N 1
ATOM 1484 C CA . SER A 1 187 ? -6.827 6.065 9.300 1.00 96.94 187 SER A CA 1
ATOM 1485 C C . SER A 1 187 ? -6.416 6.375 10.745 1.00 96.94 187 SER A C 1
ATOM 1487 O O . SER A 1 187 ? -5.474 7.136 10.980 1.00 96.94 187 SER A O 1
ATOM 1489 N N . GLN A 1 188 ? -7.061 5.746 11.729 1.00 96.69 188 GLN A N 1
ATOM 1490 C CA . GLN A 1 188 ? -6.677 5.838 13.138 1.00 96.69 188 GLN A CA 1
ATOM 1491 C C . GLN A 1 188 ? -5.301 5.198 13.373 1.00 96.69 188 GLN A C 1
ATOM 1493 O O . GLN A 1 188 ? -4.419 5.862 13.912 1.00 96.69 188 GLN A O 1
ATOM 1498 N N . SER A 1 189 ? -5.053 3.981 12.870 1.00 94.88 189 SER A N 1
ATOM 1499 C CA . SER A 1 189 ? -3.719 3.358 12.949 1.00 94.88 189 SER A CA 1
ATOM 1500 C C . SER A 1 189 ? -2.650 4.221 12.251 1.00 94.88 189 SER A C 1
ATOM 1502 O O . SER A 1 189 ? -1.606 4.511 12.834 1.00 94.88 189 SER A O 1
ATOM 1504 N N . LEU A 1 190 ? -2.949 4.764 11.060 1.00 93.69 190 LEU A N 1
ATOM 1505 C CA . LEU A 1 190 ? -2.059 5.662 10.309 1.00 93.69 190 LEU A CA 1
ATOM 1506 C C . LEU A 1 190 ? -1.686 6.939 11.090 1.00 93.69 190 LEU A C 1
ATOM 1508 O O . LEU A 1 190 ? -0.524 7.356 11.103 1.00 93.69 190 LEU A O 1
ATOM 1512 N N . THR A 1 191 ? -2.658 7.562 11.761 1.00 94.19 191 THR A N 1
ATOM 1513 C CA . THR A 1 191 ? -2.425 8.759 12.588 1.00 94.19 191 THR A CA 1
ATOM 1514 C C . THR A 1 191 ? -1.700 8.443 13.897 1.00 94.19 191 THR A C 1
ATOM 1516 O O . THR A 1 191 ? -0.949 9.295 14.376 1.00 94.19 191 THR A O 1
ATOM 1519 N N . GLN A 1 192 ? -1.823 7.225 14.428 1.00 93.50 192 GLN A N 1
ATOM 1520 C CA . GLN A 1 192 ? -1.115 6.756 15.627 1.00 93.50 192 GLN A CA 1
ATOM 1521 C C . GLN A 1 192 ? 0.335 6.301 15.370 1.00 93.50 192 GLN A C 1
ATOM 1523 O O . GLN A 1 192 ? 1.104 6.203 16.323 1.00 93.50 192 GLN A O 1
ATOM 1528 N N . LEU A 1 193 ? 0.751 6.087 14.112 1.00 90.19 193 LEU A N 1
ATOM 1529 C CA . LEU A 1 193 ? 2.119 5.655 13.777 1.00 90.19 193 LEU A CA 1
ATOM 1530 C C . LEU A 1 193 ? 3.220 6.541 14.414 1.00 90.19 193 LEU A C 1
ATOM 1532 O O . LEU A 1 193 ? 3.090 7.773 14.404 1.00 90.19 193 LEU A O 1
ATOM 1536 N N . PRO A 1 194 ? 4.347 5.965 14.875 1.00 88.88 194 PRO A N 1
ATOM 1537 C CA . PRO A 1 194 ? 5.522 6.728 15.298 1.00 88.88 194 PRO A CA 1
ATOM 1538 C C . PRO A 1 194 ? 6.029 7.702 14.214 1.00 88.88 194 PRO A C 1
ATOM 1540 O O . PRO A 1 194 ? 5.900 7.408 13.017 1.00 88.88 194 PRO A O 1
ATOM 1543 N N . PRO A 1 195 ? 6.637 8.847 14.585 1.00 85.81 195 PRO A N 1
ATOM 1544 C CA . PRO A 1 195 ? 7.248 9.785 13.636 1.00 85.81 195 PRO A CA 1
ATOM 1545 C C . PRO A 1 195 ? 8.220 9.117 12.653 1.00 85.81 195 PRO A C 1
ATOM 1547 O O . PRO A 1 195 ? 8.237 9.455 11.470 1.00 85.81 195 PRO A O 1
ATOM 1550 N N . GLU A 1 196 ? 8.970 8.123 13.127 1.00 82.94 196 GLU A N 1
ATOM 1551 C CA . GLU A 1 196 ? 9.925 7.300 12.382 1.00 82.94 196 GLU A CA 1
ATOM 1552 C C . GLU A 1 196 ? 9.257 6.530 11.238 1.00 82.94 196 GLU A C 1
ATOM 1554 O O . GLU A 1 196 ? 9.857 6.371 10.179 1.00 82.94 196 GLU A O 1
ATOM 1559 N N . LEU A 1 197 ? 8.008 6.092 11.425 1.00 83.94 197 LEU A N 1
ATOM 1560 C CA . LEU A 1 197 ? 7.235 5.361 10.420 1.00 83.94 197 LEU A CA 1
ATOM 1561 C C . LEU A 1 197 ? 6.468 6.311 9.484 1.00 83.94 197 LEU A C 1
ATOM 1563 O O . LEU A 1 197 ? 6.213 5.983 8.326 1.00 83.94 197 LEU A O 1
ATOM 1567 N N . LYS A 1 198 ? 6.170 7.535 9.937 1.00 86.62 198 LYS A N 1
ATOM 1568 C CA . LYS A 1 198 ? 5.540 8.585 9.117 1.00 86.62 198 LYS A CA 1
ATOM 1569 C C . LYS A 1 198 ? 6.470 9.168 8.044 1.00 86.62 198 LYS A C 1
ATOM 1571 O O . LYS A 1 198 ? 5.972 9.643 7.025 1.00 86.62 198 LYS A O 1
ATOM 1576 N N . ILE A 1 199 ? 7.801 9.086 8.189 1.00 83.44 199 ILE A N 1
ATOM 1577 C CA . ILE A 1 199 ? 8.751 9.586 7.161 1.00 83.44 199 ILE A CA 1
ATOM 1578 C C . ILE A 1 199 ? 8.625 8.864 5.810 1.00 83.44 199 ILE A C 1
ATOM 1580 O O . ILE A 1 199 ? 9.028 9.407 4.778 1.00 83.44 199 ILE A O 1
ATOM 1584 N N . PHE A 1 200 ? 8.082 7.644 5.824 1.00 82.88 200 PHE A N 1
ATOM 1585 C CA . PHE A 1 200 ? 7.854 6.814 4.645 1.00 82.88 200 PHE A CA 1
ATOM 1586 C C . PHE A 1 200 ? 6.678 7.299 3.787 1.00 82.88 200 PHE A C 1
ATOM 1588 O O . PHE A 1 200 ? 6.531 6.819 2.667 1.00 82.88 200 PHE A O 1
ATOM 1595 N N . ASP A 1 201 ? 5.896 8.277 4.272 1.00 87.75 201 ASP A N 1
ATOM 1596 C CA . ASP A 1 201 ? 4.665 8.755 3.627 1.00 87.75 201 ASP A CA 1
ATOM 1597 C C . ASP A 1 201 ? 3.644 7.609 3.406 1.00 87.75 201 ASP A C 1
ATOM 1599 O O . ASP A 1 201 ? 3.169 7.428 2.284 1.00 87.75 201 ASP A O 1
ATOM 1603 N N . PRO A 1 202 ? 3.349 6.781 4.440 1.00 93.06 202 PRO A N 1
ATOM 1604 C CA . PRO A 1 202 ? 2.499 5.600 4.303 1.00 93.06 202 PRO A CA 1
ATOM 1605 C C . PRO A 1 202 ? 1.063 5.952 3.907 1.00 93.06 202 PRO A C 1
ATOM 1607 O O . PRO A 1 202 ? 0.520 6.981 4.308 1.00 93.06 202 PRO A O 1
ATOM 1610 N N . TRP A 1 203 ? 0.423 5.058 3.155 1.00 94.94 203 TRP A N 1
ATOM 1611 C CA . TRP A 1 203 ? -0.929 5.257 2.632 1.00 94.94 203 TRP A CA 1
ATOM 1612 C C . TRP A 1 203 ? -1.801 4.011 2.807 1.00 94.94 203 TRP A C 1
ATOM 1614 O O . TRP A 1 203 ? -1.315 2.881 2.875 1.00 94.94 203 TRP A O 1
ATOM 1624 N N . ILE A 1 204 ? -3.118 4.207 2.830 1.00 97.12 204 ILE A N 1
ATOM 1625 C CA . ILE A 1 204 ? -4.091 3.119 2.973 1.00 97.12 204 ILE A CA 1
ATOM 1626 C C . ILE A 1 204 ? -4.361 2.478 1.600 1.00 97.12 204 ILE A C 1
ATOM 1628 O O . ILE A 1 204 ? -4.480 3.163 0.581 1.00 97.12 204 ILE A O 1
ATOM 1632 N N . ARG A 1 205 ? -4.459 1.147 1.564 1.00 96.00 205 ARG A N 1
ATOM 1633 C CA . ARG A 1 205 ? -4.843 0.340 0.398 1.00 96.00 205 ARG A CA 1
ATOM 1634 C C . ARG A 1 205 ? -6.088 -0.493 0.719 1.00 96.00 205 ARG A C 1
ATOM 1636 O O . ARG A 1 205 ? -6.055 -1.228 1.704 1.00 96.00 205 ARG A O 1
ATOM 1643 N N . PRO A 1 206 ? -7.145 -0.448 -0.111 1.00 97.69 206 PRO A N 1
ATOM 1644 C CA . PRO A 1 206 ? -8.166 -1.493 -0.138 1.00 97.69 206 PRO A CA 1
ATOM 1645 C C . PRO A 1 206 ? -7.527 -2.836 -0.513 1.00 97.69 206 PRO A C 1
ATOM 1647 O O . PRO A 1 206 ? -6.732 -2.895 -1.457 1.00 97.69 206 PRO A O 1
ATOM 1650 N N . ILE A 1 207 ? -7.858 -3.906 0.210 1.00 98.06 207 ILE A N 1
ATOM 1651 C CA . ILE A 1 207 ? -7.247 -5.221 0.000 1.00 98.06 207 ILE A CA 1
ATOM 1652 C C . ILE A 1 207 ? -7.692 -5.821 -1.332 1.00 98.06 207 ILE A C 1
ATOM 1654 O O . ILE A 1 207 ? -6.826 -6.296 -2.059 1.00 98.06 207 ILE A O 1
ATOM 1658 N N . ASN A 1 208 ? -8.968 -5.715 -1.730 1.00 97.94 208 ASN A N 1
ATOM 1659 C CA . ASN A 1 208 ? -9.421 -6.146 -3.062 1.00 97.94 208 ASN A CA 1
ATOM 1660 C C . ASN A 1 208 ? -8.517 -5.629 -4.200 1.00 97.94 208 ASN A C 1
ATOM 1662 O O . ASN A 1 208 ? -7.988 -6.429 -4.966 1.00 97.94 208 ASN A O 1
ATOM 1666 N N . LYS A 1 209 ? -8.239 -4.322 -4.265 1.00 96.69 209 LYS A N 1
ATOM 1667 C CA . LYS A 1 209 ? -7.418 -3.728 -5.334 1.00 96.69 209 LYS A CA 1
ATOM 1668 C C . LYS A 1 209 ? -5.941 -4.098 -5.262 1.00 96.69 209 LYS A C 1
ATOM 1670 O O . LYS A 1 209 ? -5.273 -4.076 -6.292 1.00 96.69 209 LYS A O 1
ATOM 1675 N N . LEU A 1 210 ? -5.438 -4.460 -4.084 1.00 96.25 210 LEU A N 1
ATOM 1676 C CA . LEU A 1 210 ? -4.104 -5.033 -3.953 1.00 96.25 210 LEU A CA 1
ATOM 1677 C C . LEU A 1 210 ? -4.078 -6.511 -4.385 1.00 96.25 210 LEU A C 1
ATOM 1679 O O . LEU A 1 210 ? -3.144 -6.933 -5.059 1.00 96.25 210 LEU A O 1
ATOM 1683 N N . GLN A 1 211 ? -5.105 -7.291 -4.051 1.00 97.56 211 GLN A N 1
ATOM 1684 C CA . GLN A 1 211 ? -5.216 -8.686 -4.475 1.00 97.56 211 GLN A CA 1
ATOM 1685 C C . GLN A 1 211 ? -5.383 -8.818 -5.992 1.00 97.56 211 GLN A C 1
ATOM 1687 O O . GLN A 1 211 ? -4.741 -9.684 -6.576 1.00 97.56 211 GLN A O 1
ATOM 1692 N N . ASP A 1 212 ? -6.192 -7.957 -6.621 1.00 97.25 212 ASP A N 1
ATOM 1693 C CA . ASP A 1 212 ? -6.323 -7.856 -8.082 1.00 97.25 212 ASP A CA 1
ATOM 1694 C C . ASP A 1 212 ? -4.922 -7.725 -8.717 1.00 97.25 212 ASP A C 1
ATOM 1696 O O . ASP A 1 212 ? -4.486 -8.594 -9.467 1.00 97.25 212 ASP A O 1
ATOM 1700 N N . GLN A 1 213 ? -4.144 -6.731 -8.269 1.00 95.50 213 GLN A N 1
ATOM 1701 C CA . GLN A 1 213 ? -2.771 -6.477 -8.727 1.00 95.50 213 GLN A CA 1
ATOM 1702 C C . GLN A 1 213 ? -1.785 -7.631 -8.471 1.00 95.50 213 GLN A C 1
ATOM 1704 O O . GLN A 1 213 ? -0.859 -7.831 -9.254 1.00 95.50 213 GLN A O 1
ATOM 1709 N N . ILE A 1 214 ? -1.938 -8.391 -7.382 1.00 95.50 214 ILE A N 1
ATOM 1710 C CA . ILE A 1 214 ? -1.087 -9.562 -7.111 1.00 95.50 214 ILE A CA 1
ATOM 1711 C C . ILE A 1 214 ? -1.460 -10.726 -8.048 1.00 95.50 214 ILE A C 1
ATOM 1713 O O . ILE A 1 214 ? -0.564 -11.406 -8.551 1.00 95.50 214 ILE A O 1
ATOM 1717 N N . ARG A 1 215 ? -2.757 -10.944 -8.320 1.00 95.25 215 ARG A N 1
ATOM 1718 C CA . ARG A 1 215 ? -3.238 -11.983 -9.252 1.00 95.25 215 ARG A CA 1
ATOM 1719 C C . ARG A 1 215 ? -2.798 -11.687 -10.684 1.0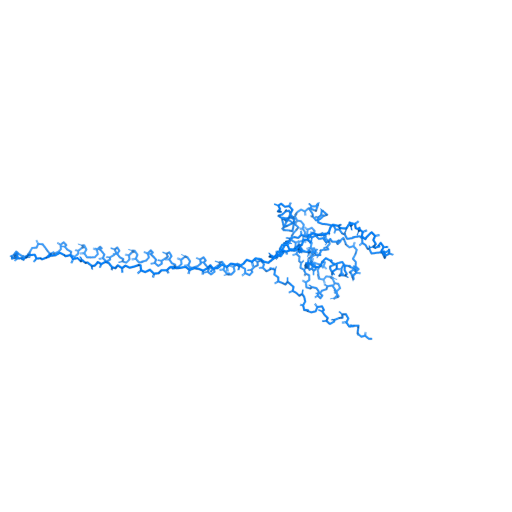0 95.25 215 ARG A C 1
ATOM 1721 O O . ARG A 1 215 ? -2.220 -12.565 -11.316 1.00 95.25 215 ARG A O 1
ATOM 1728 N N . ASP A 1 216 ? -2.973 -10.450 -11.150 1.00 92.56 216 ASP A N 1
ATOM 1729 C CA . ASP A 1 216 ? -2.607 -10.014 -12.508 1.00 92.56 216 ASP A CA 1
ATOM 1730 C C . ASP A 1 216 ? -1.135 -10.300 -12.859 1.00 92.56 216 ASP A C 1
ATOM 1732 O O . ASP A 1 216 ? -0.809 -10.562 -14.013 1.00 92.56 216 ASP A O 1
ATOM 1736 N N . ILE A 1 217 ? -0.236 -10.278 -11.867 1.00 89.38 217 ILE A N 1
ATOM 1737 C CA . ILE A 1 217 ? 1.209 -10.513 -12.039 1.00 89.38 217 ILE A CA 1
ATOM 1738 C C . ILE A 1 217 ? 1.600 -11.999 -11.956 1.00 89.38 217 ILE A C 1
ATOM 1740 O O . ILE A 1 217 ? 2.686 -12.366 -12.413 1.00 89.38 217 ILE A O 1
ATOM 1744 N N . GLY A 1 218 ? 0.724 -12.846 -11.404 1.00 77.06 218 GLY A N 1
ATOM 1745 C CA . GLY A 1 218 ? 0.843 -14.309 -11.417 1.00 77.06 218 GLY A CA 1
ATOM 1746 C C . GLY A 1 218 ? 0.190 -14.981 -12.633 1.00 77.06 218 GLY A C 1
ATOM 1747 O O . GLY A 1 218 ? 0.335 -16.187 -12.800 1.00 77.06 218 GLY A O 1
ATOM 1748 N N . LEU A 1 219 ? -0.512 -14.211 -13.470 1.00 59.78 219 LEU A N 1
ATOM 1749 C CA . LEU A 1 219 ? -1.168 -14.653 -14.709 1.00 59.78 219 LEU A CA 1
ATOM 1750 C C . LEU A 1 219 ? -0.396 -14.207 -15.978 1.00 59.78 219 LEU A C 1
ATOM 1752 O O . LEU A 1 219 ? -0.974 -14.183 -17.064 1.00 59.78 219 LEU A O 1
ATOM 1756 N N . GLN A 1 220 ? 0.888 -13.833 -15.827 1.00 51.97 220 GLN A N 1
ATOM 1757 C CA . GLN A 1 220 ? 1.801 -13.307 -16.864 1.00 51.97 220 GLN A CA 1
ATOM 1758 C C . GLN A 1 220 ? 3.178 -13.993 -16.854 1.00 51.97 220 GLN A C 1
ATOM 1760 O O . GLN A 1 220 ? 3.540 -14.554 -17.905 1.00 51.97 220 GLN A O 1
#

Radius of gyration: 35.03 Å; chains: 1; bounding box: 74×62×93 Å

pLDDT: mean 70.12, std 24.01, range [32.31, 98.5]

Secondary structure (DSSP, 8-state):
---THHHHGGG-------SSHHHHHHHHHHHHHHHHHHHHHHHHHHHHHHHHHHHHHHTT--SS--------------------------------------------------PPPPEEHHHHHHS-TT-EEEEEEEES-HHHHHHHHTT---SS-EEEEEEEE-TTS-EEEEEEEEEESSHHHHHHHHHHS-HHHHTT--EEEEHHHHHHHHHHHH--

Sequence (220 aa):
MITPYKITRRYRRYRFYNQDAYRSLFLALDVSFFLIKVAVIAGLLLLAFKLYSNYSNTQNTTMEASATLKSPSIEPGSAGAGQTTDPSENTELPEHNETTALISTPKTQSIDTESKPLETGRWVLEQDNSKYTIQFGSSPDRQLLIQDAQQFDSTEPMAIYVFKRTPTNRPVYGLARGVYDSLDHASQSLTQLPPELKIFDPWIRPINKLQDQIRDIGLQ